Protein AF-A0A9P7AKF9-F1 (afdb_monomer)

Mean predicted aligned error: 14.2 Å

Foldseek 3Di:
DPPDPPDFAAAAFFQRARDPPWDKFKDFPDPPDPGQQFAQPLQAAPDPVCCVCCPVVVVDVQQDDLRPVSRRGRTGPSQWDCPDSGMIIGTHHPQQRVQRSDPNGRRPSGCSVVVVPDDDPPVCPPDDSVNVVVCVVVVPPPDPDDQDDDPDPPDPPNDPDDDDDDPPPVVVVVVPPDDPDPVPPDDD

Sequence (188 aa):
MAPSEFADPPVCAVCSQRQSGSMEVVISADPGAPCPRIILDALRITDAFIIRKCIVQRVSVSFTFKIKNLDGVMLDKAGIVEDSPDSTTMNVCADCLTALSKENSVPCFALANGLYRGEVPTYFEDLTWVEEKICAIYSTTAHVTRLFQSSDPLQLKVFHGNVCAHDMNVVSTASKYRRSMSSYYNYS

Radius of gyration: 22.16 Å; Cα contacts (8 Å, |Δi|>4): 218; chains: 1; bounding box: 53×51×67 Å

Secondary structure (DSSP, 8-state):
------PPPPBPTTT--B-TTPEEEEEES-TTS-------GGGB---HHHIIIIIIS-S--TT--SSTTTTTB---GGGEE--SSSEEEEEE-HHHHHHHTSTTPPPTT-IIIII---PPPGGGTT--HHHHHHHHHHHH------------TT-TT---S--------HHHHHTTS---S-TT----

Structure (mmCIF, N/CA/C/O backbone):
data_AF-A0A9P7AKF9-F1
#
_entry.id   AF-A0A9P7AKF9-F1
#
loop_
_atom_site.group_PDB
_atom_site.id
_atom_site.type_symbol
_atom_site.label_atom_id
_atom_site.label_alt_id
_atom_site.label_comp_id
_atom_site.label_asym_id
_atom_site.label_entity_id
_atom_site.label_seq_id
_atom_site.pdbx_PDB_ins_code
_atom_site.Cartn_x
_atom_site.Cartn_y
_atom_site.Cartn_z
_atom_site.occupancy
_atom_site.B_iso_or_equiv
_atom_site.auth_seq_id
_atom_site.auth_comp_id
_atom_site.auth_asym_id
_atom_site.auth_atom_id
_atom_site.pdbx_PDB_model_num
ATOM 1 N N . MET A 1 1 ? 3.742 32.369 -16.766 1.00 37.72 1 MET A N 1
ATOM 2 C CA . MET A 1 1 ? 4.061 31.292 -15.807 1.00 37.72 1 MET A CA 1
ATOM 3 C C . MET A 1 1 ? 2.775 30.536 -15.563 1.00 37.72 1 MET A C 1
ATOM 5 O O . MET A 1 1 ? 1.888 31.087 -14.928 1.00 37.72 1 MET A O 1
ATOM 9 N N . ALA A 1 2 ? 2.626 29.365 -16.182 1.00 35.84 2 ALA A N 1
ATOM 10 C CA . ALA A 1 2 ? 1.511 28.476 -15.877 1.00 35.84 2 ALA A CA 1
ATOM 11 C C . ALA A 1 2 ? 1.606 28.073 -14.394 1.00 35.84 2 ALA A C 1
ATOM 13 O O . ALA A 1 2 ? 2.731 27.909 -13.908 1.00 35.84 2 ALA A O 1
ATOM 14 N N . PRO A 1 3 ? 0.486 27.964 -13.660 1.00 41.88 3 PRO A N 1
ATOM 15 C CA . PRO A 1 3 ? 0.521 27.347 -12.345 1.00 41.88 3 PRO A CA 1
ATOM 16 C C . PRO A 1 3 ? 1.076 25.937 -12.539 1.00 41.88 3 PRO A C 1
ATOM 18 O O . PRO A 1 3 ? 0.571 25.188 -13.371 1.00 41.88 3 PRO A O 1
ATOM 21 N N . SER A 1 4 ? 2.162 25.613 -11.839 1.00 48.28 4 SER A N 1
ATOM 22 C CA . SER A 1 4 ? 2.627 24.235 -11.732 1.00 48.28 4 SER A CA 1
ATOM 23 C C . SER A 1 4 ? 1.431 23.401 -11.292 1.00 48.28 4 SER A C 1
ATOM 25 O O . SER A 1 4 ? 0.888 23.656 -10.214 1.00 48.28 4 SER A O 1
ATOM 27 N N . GLU A 1 5 ? 0.983 22.487 -12.151 1.00 51.50 5 GLU A N 1
ATOM 28 C CA . GLU A 1 5 ? -0.046 21.511 -11.819 1.00 51.50 5 GLU A CA 1
ATOM 29 C C . GLU A 1 5 ? 0.288 20.923 -10.449 1.00 51.50 5 GLU A C 1
ATOM 31 O O . GLU A 1 5 ? 1.426 20.515 -10.198 1.00 51.50 5 GLU A O 1
ATOM 36 N N . PHE A 1 6 ? -0.680 20.947 -9.535 1.00 58.59 6 PHE A N 1
ATOM 37 C CA . PHE A 1 6 ? -0.579 20.252 -8.260 1.00 58.59 6 PHE A CA 1
ATOM 38 C C . PHE A 1 6 ? -0.580 18.752 -8.563 1.00 58.59 6 PHE A C 1
ATOM 40 O O . PHE A 1 6 ? -1.620 18.105 -8.500 1.00 58.59 6 PHE A O 1
ATOM 47 N N . ALA A 1 7 ? 0.566 18.222 -8.987 1.00 70.06 7 ALA A N 1
ATOM 48 C CA . ALA A 1 7 ? 0.729 16.808 -9.250 1.00 70.06 7 ALA A CA 1
ATOM 49 C C . ALA A 1 7 ? 0.529 16.050 -7.937 1.00 70.06 7 ALA A C 1
ATOM 51 O O . ALA A 1 7 ? 1.137 16.389 -6.914 1.00 70.06 7 ALA A O 1
ATOM 52 N N . ASP A 1 8 ? -0.339 15.041 -7.968 1.00 76.19 8 ASP A N 1
ATOM 53 C CA . ASP A 1 8 ? -0.566 14.199 -6.805 1.00 76.19 8 ASP A CA 1
ATOM 54 C C . ASP A 1 8 ? 0.748 13.527 -6.385 1.00 76.19 8 ASP A C 1
ATOM 56 O O . ASP A 1 8 ? 1.500 13.040 -7.238 1.00 76.19 8 ASP A O 1
ATOM 60 N N . PRO A 1 9 ? 1.044 13.466 -5.076 1.00 84.19 9 PRO A N 1
ATOM 61 C CA . PRO A 1 9 ? 2.240 12.789 -4.619 1.00 84.19 9 PRO A CA 1
ATOM 62 C C . PRO A 1 9 ? 2.187 11.296 -4.979 1.00 84.19 9 PRO A C 1
ATOM 64 O O . PRO A 1 9 ? 1.102 10.693 -4.970 1.00 84.19 9 PRO A O 1
ATOM 67 N N . PRO A 1 10 ? 3.353 10.680 -5.253 1.00 88.12 10 PRO A N 1
ATOM 68 C CA . PRO A 1 10 ? 3.432 9.261 -5.560 1.00 88.12 10 PRO A CA 1
ATOM 69 C C . PRO A 1 10 ? 2.918 8.416 -4.390 1.00 88.12 10 PRO A C 1
ATOM 71 O O . PRO A 1 10 ? 3.047 8.781 -3.214 1.00 88.12 10 PRO A O 1
ATOM 74 N N . VAL A 1 11 ? 2.333 7.269 -4.730 1.00 91.00 11 VAL A N 1
ATOM 75 C CA . VAL A 1 11 ? 1.855 6.272 -3.769 1.00 91.00 11 VAL A CA 1
ATOM 76 C C . VAL A 1 11 ? 3.023 5.379 -3.365 1.00 91.00 11 VAL A C 1
ATOM 78 O O . VAL A 1 11 ? 3.753 4.882 -4.216 1.00 91.00 11 VAL A O 1
ATOM 81 N N . CYS A 1 12 ? 3.201 5.147 -2.068 1.00 92.44 12 CYS A N 1
ATOM 82 C CA . CYS A 1 12 ? 4.165 4.166 -1.584 1.00 92.44 12 CYS A CA 1
ATOM 83 C C . CYS A 1 12 ? 3.664 2.739 -1.855 1.00 92.44 12 CYS A C 1
ATOM 85 O O . CYS A 1 12 ? 2.614 2.351 -1.346 1.00 92.44 12 CYS A O 1
ATOM 87 N N . ALA A 1 13 ? 4.448 1.922 -2.556 1.00 92.44 13 ALA A N 1
ATOM 88 C CA . ALA A 1 13 ? 4.125 0.531 -2.876 1.00 92.44 13 ALA A CA 1
ATOM 89 C C . ALA A 1 13 ? 3.962 -0.363 -1.632 1.00 92.44 13 ALA A C 1
ATOM 91 O O . ALA A 1 13 ? 3.356 -1.423 -1.704 1.00 92.44 13 ALA A O 1
ATOM 92 N N . VAL A 1 14 ? 4.506 0.033 -0.479 1.00 92.38 14 VAL A N 1
ATOM 93 C CA . VAL A 1 14 ? 4.524 -0.808 0.730 1.00 92.38 14 VAL A CA 1
ATOM 94 C C . VAL A 1 14 ? 3.356 -0.498 1.666 1.00 92.38 14 VAL A C 1
ATOM 96 O O . VAL A 1 14 ? 2.754 -1.413 2.227 1.00 92.38 14 VAL A O 1
ATOM 99 N N . CYS A 1 15 ? 3.038 0.786 1.852 1.00 91.31 15 CYS A N 1
ATOM 100 C CA . CYS A 1 15 ? 1.999 1.242 2.781 1.00 91.31 15 CYS A CA 1
ATOM 101 C C . CYS A 1 15 ? 0.770 1.858 2.106 1.00 91.31 15 CYS A C 1
ATOM 103 O O . CYS A 1 15 ? -0.088 2.370 2.819 1.00 91.31 15 CYS A O 1
ATOM 105 N N . SER A 1 16 ? 0.727 1.874 0.768 1.00 89.44 16 SER A N 1
ATOM 106 C CA . SER A 1 16 ? -0.325 2.476 -0.069 1.00 89.44 16 SER A CA 1
ATOM 107 C C . SER A 1 16 ? -0.645 3.945 0.240 1.00 89.44 16 SER A C 1
ATOM 109 O O . SER A 1 16 ? -1.686 4.458 -0.155 1.00 89.44 16 SER A O 1
ATOM 111 N N . GLN A 1 17 ? 0.228 4.659 0.961 1.00 87.56 17 GLN A N 1
ATOM 112 C CA . GLN A 1 17 ? 0.007 6.068 1.282 1.00 87.56 17 GLN A CA 1
ATOM 113 C C . GLN A 1 17 ? 0.658 6.979 0.249 1.00 87.56 17 GLN A C 1
ATOM 115 O O . GLN A 1 17 ? 1.829 6.810 -0.093 1.00 87.56 17 GLN A O 1
ATOM 120 N N . ARG A 1 18 ? -0.074 8.020 -0.155 1.00 87.56 18 ARG A N 1
ATOM 121 C CA . ARG A 1 18 ? 0.476 9.162 -0.893 1.00 87.56 18 ARG A CA 1
ATOM 122 C C . ARG A 1 18 ? 1.285 10.052 0.046 1.00 87.56 18 ARG A C 1
ATOM 124 O O . ARG A 1 18 ? 0.747 10.545 1.045 1.00 87.56 18 ARG A O 1
ATOM 131 N N . GLN A 1 19 ? 2.570 10.234 -0.253 1.00 80.69 19 GLN A N 1
ATOM 132 C CA . GLN A 1 19 ? 3.484 11.055 0.547 1.00 80.69 19 GLN A CA 1
ATOM 133 C C . GLN A 1 19 ? 4.494 11.798 -0.339 1.00 80.69 19 GLN A C 1
ATOM 135 O O . GLN A 1 19 ? 5.042 11.243 -1.294 1.00 80.69 19 GLN A O 1
ATOM 140 N N . SER A 1 20 ? 4.773 13.058 0.005 1.00 77.75 20 SER A N 1
ATOM 141 C CA . SER A 1 20 ? 5.867 13.831 -0.591 1.00 77.75 20 SER A CA 1
ATOM 142 C C . SER A 1 20 ? 7.221 13.293 -0.118 1.00 77.75 20 SER A C 1
ATOM 144 O O . SER A 1 20 ? 7.388 13.047 1.075 1.00 77.75 20 SER A O 1
ATOM 146 N N . GLY A 1 21 ? 8.195 13.162 -1.022 1.00 77.75 21 GLY A N 1
ATOM 147 C CA . GLY A 1 21 ? 9.534 12.655 -0.683 1.00 77.75 21 GLY A CA 1
ATOM 148 C C . GLY A 1 21 ? 9.660 11.128 -0.695 1.00 77.75 21 GLY A C 1
ATOM 149 O O . GLY A 1 21 ? 10.523 10.579 -0.013 1.00 77.75 21 GLY A O 1
ATOM 150 N N . SER A 1 22 ? 8.800 10.438 -1.449 1.00 83.56 22 SER A N 1
ATOM 151 C CA . SER A 1 22 ? 8.999 9.017 -1.753 1.00 83.56 22 SER A CA 1
ATOM 152 C C . SER A 1 22 ? 10.282 8.822 -2.569 1.00 83.56 22 SER A C 1
ATOM 154 O O . SER A 1 22 ? 10.629 9.663 -3.396 1.00 83.56 22 SER A O 1
ATOM 156 N N . MET A 1 23 ? 10.989 7.725 -2.311 1.00 87.50 23 MET A N 1
ATOM 157 C CA . MET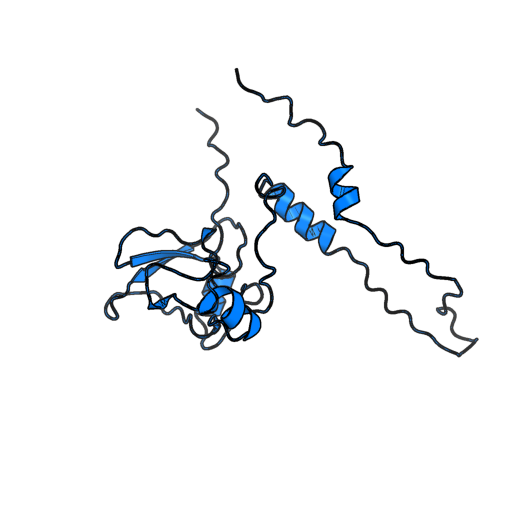 A 1 23 ? 12.200 7.336 -3.028 1.00 87.50 23 MET A CA 1
ATOM 158 C C . MET A 1 23 ? 11.872 6.251 -4.048 1.00 87.50 23 MET A C 1
ATOM 160 O O . MET A 1 23 ? 11.135 5.313 -3.743 1.00 87.50 23 MET A O 1
ATOM 164 N N . GLU A 1 24 ? 12.454 6.364 -5.235 1.00 87.75 24 GLU A N 1
ATOM 165 C CA . GLU A 1 24 ? 12.364 5.340 -6.270 1.00 87.75 24 GLU A CA 1
ATOM 166 C C . GLU A 1 24 ? 13.391 4.237 -6.007 1.00 87.75 24 GLU A C 1
ATOM 168 O O . GLU A 1 24 ? 14.586 4.480 -5.824 1.00 87.75 24 GLU A O 1
ATOM 173 N N . VAL A 1 25 ? 12.910 3.002 -5.973 1.00 87.50 25 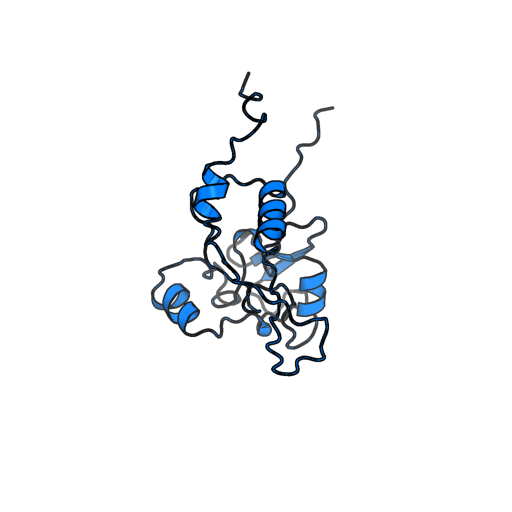VAL A N 1
ATOM 174 C CA . VAL A 1 25 ? 13.697 1.795 -5.760 1.00 87.50 25 VAL A CA 1
ATOM 175 C C . VAL A 1 25 ? 13.566 0.932 -7.001 1.00 87.50 25 VAL A C 1
ATOM 177 O O . VAL A 1 25 ? 12.482 0.442 -7.308 1.00 87.50 25 VAL A O 1
ATOM 180 N N . VAL A 1 26 ? 14.681 0.700 -7.687 1.00 86.38 26 VAL A N 1
ATOM 181 C CA . VAL A 1 26 ? 14.722 -0.199 -8.842 1.00 86.38 26 VAL A CA 1
ATOM 182 C C . VAL A 1 26 ? 14.987 -1.625 -8.371 1.00 86.38 26 VAL A C 1
ATOM 184 O O . VAL A 1 26 ? 15.999 -1.905 -7.722 1.00 86.38 26 VAL A O 1
ATOM 187 N N . ILE A 1 27 ? 14.080 -2.531 -8.724 1.00 82.75 27 ILE A N 1
ATOM 188 C CA . ILE A 1 27 ? 14.210 -3.968 -8.499 1.00 82.75 27 ILE A CA 1
ATOM 189 C C . ILE A 1 27 ? 14.431 -4.637 -9.847 1.00 82.75 27 ILE A C 1
ATOM 191 O O . ILE A 1 27 ? 13.551 -4.636 -10.706 1.00 82.75 27 ILE A O 1
ATOM 195 N N . SER A 1 28 ? 15.614 -5.212 -10.027 1.00 77.44 28 SER A N 1
ATOM 196 C CA . SER A 1 28 ? 15.952 -6.027 -11.191 1.00 77.44 28 SER A CA 1
ATOM 197 C C . SER A 1 28 ? 15.814 -7.514 -10.881 1.00 77.44 28 SER A C 1
ATOM 199 O O . SER A 1 28 ? 16.031 -7.956 -9.750 1.00 77.44 28 SER A O 1
ATOM 201 N N . ALA A 1 29 ? 15.501 -8.306 -11.904 1.00 68.31 29 ALA A N 1
ATOM 202 C CA . ALA A 1 29 ? 15.563 -9.763 -11.817 1.00 68.31 29 ALA A CA 1
ATOM 203 C C . ALA A 1 29 ? 17.010 -10.284 -11.671 1.00 68.31 29 ALA A C 1
ATOM 205 O O . ALA A 1 29 ? 17.214 -11.370 -11.125 1.00 68.31 29 ALA A O 1
ATOM 206 N N . ASP A 1 30 ? 18.000 -9.501 -12.114 1.00 68.44 30 ASP A N 1
ATOM 207 C CA . ASP A 1 30 ? 19.412 -9.877 -12.074 1.00 68.44 30 ASP A CA 1
ATOM 208 C C . ASP A 1 30 ? 20.020 -9.747 -10.663 1.00 68.44 30 ASP A C 1
ATOM 210 O O . ASP A 1 30 ? 20.051 -8.647 -10.103 1.00 68.44 30 ASP A O 1
ATOM 214 N N . PRO A 1 31 ? 20.601 -10.828 -10.102 1.00 60.88 31 PRO A N 1
ATOM 215 C CA . PRO A 1 31 ? 21.204 -10.828 -8.766 1.00 60.88 31 PRO A CA 1
ATOM 216 C C . PRO A 1 31 ? 22.531 -10.050 -8.676 1.00 60.88 31 PRO A C 1
ATOM 218 O O . PRO A 1 31 ? 23.085 -9.912 -7.588 1.00 60.88 31 PRO A O 1
ATOM 221 N N . GLY A 1 32 ? 23.070 -9.580 -9.808 1.00 56.97 32 GLY A N 1
ATOM 222 C CA . GLY A 1 32 ? 24.336 -8.841 -9.891 1.00 56.97 32 GLY A CA 1
ATOM 223 C C . GLY A 1 32 ? 24.191 -7.318 -9.947 1.00 56.97 32 GLY A C 1
ATOM 224 O O . GLY A 1 32 ? 25.205 -6.619 -9.935 1.00 56.97 32 GLY A O 1
ATOM 225 N N . ALA A 1 33 ? 22.967 -6.791 -10.025 1.00 60.91 33 ALA A N 1
ATOM 226 C CA . ALA A 1 33 ? 22.747 -5.351 -10.039 1.00 60.91 33 ALA A CA 1
ATOM 227 C C . ALA A 1 33 ? 22.942 -4.752 -8.633 1.00 60.91 33 ALA A C 1
ATOM 229 O O . ALA A 1 33 ? 22.620 -5.402 -7.633 1.00 60.91 33 ALA A O 1
ATOM 230 N N . PRO A 1 34 ? 23.433 -3.505 -8.520 1.00 54.56 34 PRO A N 1
ATOM 231 C CA . PRO A 1 34 ? 23.494 -2.777 -7.258 1.00 54.56 34 PRO A CA 1
ATOM 232 C C . PRO A 1 34 ? 22.080 -2.349 -6.833 1.00 54.56 34 PRO A C 1
ATOM 234 O O . PRO A 1 34 ? 21.728 -1.174 -6.873 1.00 54.56 34 PRO A O 1
ATOM 237 N N . CYS A 1 35 ? 21.242 -3.308 -6.444 1.00 55.03 35 CYS A N 1
ATOM 238 C CA . CYS A 1 35 ? 19.966 -3.013 -5.812 1.00 55.03 35 CYS A CA 1
ATOM 239 C C . CYS A 1 35 ? 20.211 -2.556 -4.366 1.00 55.03 35 CYS A C 1
ATOM 241 O O . CYS A 1 35 ? 21.099 -3.087 -3.684 1.00 55.03 35 CYS A O 1
ATOM 243 N N . PRO A 1 36 ? 19.417 -1.605 -3.848 1.00 62.41 36 PRO A N 1
ATOM 244 C CA . PRO A 1 36 ? 19.378 -1.350 -2.416 1.00 62.41 36 PRO A CA 1
ATOM 245 C C . PRO A 1 36 ? 19.081 -2.671 -1.691 1.00 62.41 36 PRO A C 1
ATOM 247 O O . PRO A 1 36 ? 18.253 -3.454 -2.158 1.00 62.41 36 PRO A O 1
ATOM 250 N N . ARG A 1 37 ? 19.757 -2.943 -0.564 1.00 65.62 37 ARG A N 1
ATOM 251 C CA . ARG A 1 37 ? 19.506 -4.130 0.279 1.00 65.62 37 ARG A CA 1
ATOM 252 C C . ARG A 1 37 ? 18.132 -4.026 0.953 1.00 65.62 37 ARG A C 1
ATOM 254 O O . ARG A 1 37 ? 18.041 -3.764 2.146 1.00 65.62 37 ARG A O 1
ATOM 261 N N . ILE A 1 38 ? 17.069 -4.181 0.178 1.00 77.19 38 ILE A N 1
ATOM 262 C CA . ILE A 1 38 ? 15.687 -4.178 0.647 1.00 77.19 38 ILE A CA 1
ATOM 263 C C . ILE A 1 38 ? 15.257 -5.629 0.766 1.00 77.19 38 ILE A C 1
ATOM 265 O O . ILE A 1 38 ? 15.305 -6.389 -0.201 1.00 77.19 38 ILE A O 1
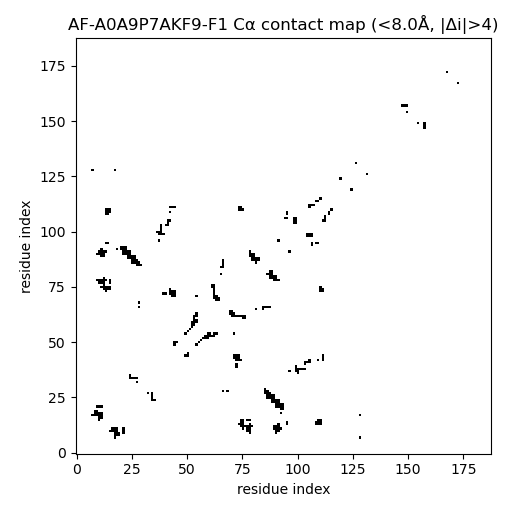ATOM 269 N N . ILE A 1 39 ? 14.847 -6.014 1.968 1.00 80.25 39 ILE A N 1
ATOM 270 C CA . ILE A 1 39 ? 14.421 -7.378 2.261 1.00 80.25 39 ILE A CA 1
ATOM 271 C C . ILE A 1 39 ? 12.898 -7.422 2.151 1.00 80.25 39 ILE A C 1
ATOM 273 O O . ILE A 1 39 ? 12.183 -6.965 3.040 1.00 80.25 39 ILE A O 1
ATOM 277 N N . LEU A 1 40 ? 12.395 -7.973 1.046 1.00 84.19 40 LEU A N 1
ATOM 278 C CA . LEU A 1 40 ? 10.954 -8.102 0.798 1.00 84.19 40 LEU A CA 1
ATOM 279 C C . LEU A 1 40 ? 10.336 -9.359 1.421 1.00 84.19 40 LEU A C 1
ATOM 281 O O . LEU A 1 40 ? 9.115 -9.489 1.436 1.00 84.19 40 LEU A O 1
ATOM 285 N N . ASP A 1 41 ? 11.142 -10.275 1.966 1.00 83.06 41 ASP A N 1
ATOM 286 C CA . ASP A 1 41 ? 10.634 -11.531 2.532 1.00 83.06 41 ASP A CA 1
ATOM 287 C C . ASP A 1 41 ? 9.651 -11.306 3.686 1.00 83.06 41 ASP A C 1
ATOM 289 O O . ASP A 1 41 ? 8.677 -12.046 3.819 1.00 83.06 41 ASP A O 1
ATOM 293 N N . ALA A 1 42 ? 9.844 -10.234 4.459 1.00 84.50 42 ALA A N 1
ATOM 294 C CA . ALA A 1 42 ? 8.932 -9.833 5.528 1.00 84.50 42 ALA A CA 1
ATOM 295 C C . ALA A 1 42 ? 7.542 -9.406 5.007 1.00 84.50 42 ALA A C 1
ATOM 297 O O . ALA A 1 42 ? 6.567 -9.433 5.753 1.00 84.50 42 ALA A O 1
ATOM 298 N N . LEU A 1 43 ? 7.431 -9.029 3.729 1.00 87.19 43 LEU A N 1
ATOM 299 C CA . LEU A 1 43 ? 6.184 -8.608 3.085 1.00 87.19 43 LEU A CA 1
ATOM 300 C C . LEU A 1 43 ? 5.466 -9.752 2.347 1.00 87.19 43 LEU A C 1
ATOM 302 O O . LEU A 1 43 ? 4.440 -9.513 1.701 1.00 87.19 43 LEU A O 1
ATOM 306 N N . ARG A 1 44 ? 5.984 -10.986 2.402 1.00 87.56 44 ARG A N 1
ATOM 307 C CA . ARG A 1 44 ? 5.331 -12.147 1.782 1.00 87.56 44 ARG A CA 1
ATOM 308 C C . ARG A 1 44 ? 3.950 -12.375 2.388 1.00 87.56 44 ARG A C 1
ATOM 310 O O . ARG A 1 44 ? 3.763 -12.326 3.603 1.00 87.56 44 ARG A O 1
ATOM 317 N N . ILE A 1 45 ? 2.981 -12.670 1.529 1.00 84.75 45 ILE A N 1
ATOM 318 C CA . ILE A 1 45 ? 1.611 -12.951 1.952 1.00 84.75 45 ILE A CA 1
ATOM 319 C C . ILE A 1 45 ? 1.604 -14.283 2.712 1.00 84.75 45 ILE A C 1
ATOM 321 O O . ILE A 1 45 ? 1.887 -15.335 2.142 1.00 84.75 45 ILE A O 1
ATOM 325 N N . THR A 1 46 ? 1.261 -14.239 3.997 1.00 82.12 46 THR A N 1
ATOM 326 C CA . THR A 1 46 ? 1.132 -15.424 4.865 1.00 82.12 46 THR A CA 1
ATOM 327 C C . THR A 1 46 ? -0.322 -15.840 5.091 1.00 82.12 46 THR A C 1
ATOM 329 O O . THR A 1 46 ? -0.594 -16.988 5.438 1.00 82.12 46 THR A O 1
ATOM 332 N N . ASP A 1 47 ? -1.270 -14.928 4.874 1.00 80.00 47 ASP A N 1
ATOM 333 C CA . ASP A 1 47 ? -2.689 -15.159 5.126 1.00 80.00 47 ASP A CA 1
ATOM 334 C C . ASP A 1 47 ? -3.299 -16.136 4.103 1.00 80.00 47 ASP A C 1
ATOM 336 O O . ASP A 1 47 ? -3.364 -15.864 2.901 1.00 80.00 47 ASP A O 1
ATOM 340 N N . ALA A 1 48 ? -3.793 -17.278 4.590 1.00 80.62 48 ALA A N 1
ATOM 341 C CA . ALA A 1 48 ? -4.360 -18.336 3.757 1.00 80.62 48 ALA A CA 1
ATOM 342 C C . ALA A 1 48 ? -5.630 -17.912 2.997 1.00 80.62 48 ALA A C 1
ATOM 344 O O . ALA A 1 48 ? -5.889 -18.428 1.906 1.00 80.62 48 ALA A O 1
ATOM 345 N N . PHE A 1 49 ? -6.430 -16.989 3.538 1.00 78.12 49 PHE A N 1
ATOM 346 C CA . PHE A 1 49 ? -7.609 -16.460 2.858 1.00 78.12 49 PHE A CA 1
ATOM 347 C C . PHE A 1 49 ? -7.195 -15.575 1.683 1.00 78.12 49 PHE A C 1
ATOM 349 O O . PHE A 1 49 ? -7.704 -15.771 0.577 1.00 78.12 49 PHE A O 1
ATOM 356 N N . ILE A 1 50 ? -6.229 -14.676 1.889 1.00 77.31 50 ILE A N 1
ATOM 357 C CA . ILE A 1 50 ? -5.685 -13.815 0.828 1.00 77.31 50 ILE A CA 1
ATOM 358 C C . ILE A 1 50 ? -4.998 -14.665 -0.241 1.00 77.31 50 ILE A C 1
ATOM 360 O O . ILE A 1 50 ? -5.282 -14.502 -1.427 1.00 77.31 50 ILE A O 1
ATOM 364 N N . ILE A 1 51 ? -4.174 -15.640 0.153 1.00 77.81 51 ILE A N 1
ATOM 365 C CA . ILE A 1 51 ? -3.553 -16.584 -0.785 1.00 77.81 51 ILE A CA 1
ATOM 366 C C . ILE A 1 51 ? -4.634 -17.295 -1.595 1.00 77.81 51 ILE A C 1
ATOM 368 O O . ILE A 1 51 ? -4.579 -17.324 -2.822 1.00 77.81 51 ILE A O 1
ATOM 372 N N . ARG A 1 52 ? -5.664 -17.838 -0.942 1.00 74.19 52 ARG A N 1
ATOM 373 C CA . ARG A 1 52 ? -6.712 -18.578 -1.645 1.00 74.19 52 ARG A CA 1
ATOM 374 C C . ARG A 1 52 ? -7.503 -17.687 -2.599 1.00 74.19 52 ARG A C 1
ATOM 376 O O . ARG A 1 52 ? -7.777 -18.118 -3.712 1.00 74.19 52 ARG A O 1
ATOM 383 N N . LYS A 1 53 ? -7.889 -16.482 -2.184 1.00 70.12 53 LYS A N 1
ATOM 384 C CA . LYS A 1 53 ? -8.770 -15.591 -2.956 1.00 70.12 53 LYS A CA 1
ATOM 385 C C . LYS A 1 53 ? -8.027 -14.801 -4.028 1.00 70.12 53 LYS A C 1
ATOM 387 O O . LYS A 1 53 ? -8.437 -14.825 -5.187 1.00 70.12 53 LYS A O 1
ATOM 392 N N . CYS A 1 54 ? -6.941 -14.137 -3.656 1.00 66.88 54 CYS A N 1
ATOM 393 C CA . CYS A 1 54 ? -6.189 -13.262 -4.547 1.00 66.88 54 CYS A CA 1
ATOM 394 C C . CYS A 1 54 ? -5.211 -14.060 -5.418 1.00 66.88 54 CYS A C 1
ATOM 396 O O . CYS A 1 54 ? -5.146 -13.830 -6.618 1.00 66.88 54 CYS A O 1
ATOM 398 N N . ILE A 1 55 ? -4.505 -15.049 -4.859 1.00 66.69 55 ILE A N 1
ATOM 399 C CA . ILE A 1 55 ? -3.430 -15.748 -5.586 1.00 66.69 55 ILE A CA 1
ATOM 400 C C . ILE A 1 55 ? -3.945 -17.010 -6.300 1.00 66.69 55 ILE A C 1
ATOM 402 O O . ILE A 1 55 ? -3.788 -17.150 -7.510 1.00 66.69 55 ILE A O 1
ATOM 406 N N . VAL A 1 56 ? -4.584 -17.934 -5.574 1.00 62.94 56 VAL A N 1
ATOM 407 C CA . VAL A 1 56 ? -4.976 -19.261 -6.096 1.00 62.94 56 VAL A CA 1
ATOM 408 C C . VAL A 1 56 ? -6.231 -19.184 -6.959 1.00 62.94 56 VAL A C 1
ATOM 410 O O . VAL A 1 56 ? -6.261 -19.727 -8.059 1.00 62.94 56 VAL A O 1
ATOM 413 N N . GLN A 1 57 ? -7.278 -18.515 -6.476 1.00 61.81 57 GLN A N 1
ATOM 414 C CA . GLN A 1 57 ? -8.529 -18.359 -7.221 1.00 61.81 57 GLN A CA 1
ATOM 415 C C . GLN A 1 57 ? -8.456 -17.235 -8.267 1.00 61.81 57 GLN A C 1
ATOM 417 O O . GLN A 1 57 ? -9.395 -17.106 -9.047 1.00 61.81 57 GLN A O 1
ATOM 422 N N . ARG A 1 58 ? -7.369 -16.440 -8.291 1.00 61.84 58 ARG A N 1
ATOM 423 C CA . ARG A 1 58 ? -7.170 -15.275 -9.178 1.00 61.84 58 ARG A CA 1
ATOM 424 C C . ARG A 1 58 ? -8.377 -14.333 -9.228 1.00 61.84 58 ARG A C 1
ATOM 426 O O . ARG A 1 58 ? -8.667 -13.738 -10.261 1.00 61.84 58 ARG A O 1
ATOM 433 N N . VAL A 1 59 ? -9.101 -14.209 -8.115 1.00 58.22 59 VAL A N 1
ATOM 434 C CA . VAL A 1 59 ? -10.293 -13.350 -8.045 1.00 58.22 59 VAL A CA 1
ATOM 435 C C . VAL A 1 59 ? -9.889 -11.877 -8.037 1.00 58.22 59 VAL A C 1
ATOM 437 O O . VAL A 1 59 ? -10.657 -11.036 -8.482 1.00 58.22 59 VAL A O 1
ATOM 440 N N . SER A 1 60 ? -8.672 -11.573 -7.581 1.00 63.59 60 SER A N 1
ATOM 441 C CA . SER A 1 60 ? -8.079 -10.243 -7.671 1.00 63.59 60 SER A CA 1
ATOM 442 C C . SER A 1 60 ? -6.669 -10.353 -8.231 1.00 63.59 60 SER A C 1
ATOM 444 O O . SER A 1 60 ? -5.887 -11.206 -7.816 1.00 63.59 60 SER A O 1
ATOM 446 N N . VAL A 1 61 ? -6.336 -9.468 -9.166 1.00 70.06 61 VAL A N 1
ATOM 447 C CA . VAL A 1 61 ? -4.989 -9.353 -9.739 1.00 70.06 61 VAL A CA 1
ATOM 448 C C . VAL A 1 61 ? -4.046 -8.543 -8.847 1.00 70.06 61 VAL A C 1
ATOM 450 O O . VAL A 1 61 ? -2.907 -8.326 -9.246 1.00 70.06 61 VAL A O 1
ATOM 453 N N . SER A 1 62 ? -4.489 -8.089 -7.667 1.00 73.31 62 SER A N 1
ATOM 454 C CA . SER A 1 62 ? -3.795 -7.106 -6.817 1.00 73.31 62 SER A CA 1
ATOM 455 C C . SER A 1 62 ? -2.327 -7.425 -6.497 1.00 73.31 62 SER A C 1
ATOM 457 O O . SER A 1 62 ? -1.545 -6.493 -6.375 1.00 73.31 62 SER A O 1
ATOM 459 N N . PHE A 1 63 ? -1.921 -8.701 -6.445 1.00 79.25 63 PHE A N 1
ATOM 460 C CA . PHE A 1 63 ? -0.561 -9.121 -6.043 1.00 79.25 63 PHE A CA 1
ATOM 461 C C . PHE A 1 63 ? 0.180 -9.957 -7.096 1.00 79.25 63 PHE A C 1
ATOM 463 O O . PHE A 1 63 ? 0.994 -10.820 -6.763 1.00 79.25 63 PHE A O 1
ATOM 470 N N . THR A 1 64 ? -0.160 -9.760 -8.368 1.00 78.44 64 THR A N 1
ATOM 471 C CA . THR A 1 64 ? 0.559 -10.353 -9.502 1.00 78.44 64 THR A CA 1
ATOM 472 C C . THR A 1 64 ? 1.324 -9.256 -10.224 1.00 78.44 64 THR A C 1
ATOM 474 O O . THR A 1 64 ? 0.714 -8.257 -10.626 1.00 78.44 64 THR A O 1
ATOM 477 N N . PHE A 1 65 ? 2.628 -9.456 -10.395 1.00 82.56 65 PHE A N 1
ATOM 478 C CA . PHE A 1 65 ? 3.554 -8.491 -10.986 1.00 82.56 65 PHE A CA 1
ATOM 479 C C . PHE A 1 65 ? 4.290 -9.122 -12.173 1.00 82.56 65 PHE A C 1
ATOM 481 O O . PHE A 1 65 ? 4.350 -10.343 -12.305 1.00 82.56 65 PHE A O 1
ATOM 488 N N . LYS A 1 66 ? 4.861 -8.308 -13.069 1.00 80.31 66 LYS A N 1
ATOM 489 C CA . LYS A 1 66 ? 5.652 -8.839 -14.198 1.00 80.31 66 LYS A CA 1
ATOM 490 C C . LYS A 1 66 ? 6.886 -9.622 -13.737 1.00 80.31 66 LYS A C 1
ATOM 492 O O . LYS A 1 66 ? 7.238 -10.633 -14.345 1.00 80.31 66 LYS A O 1
ATOM 497 N N . ILE A 1 67 ? 7.527 -9.171 -12.659 1.00 79.69 67 ILE A N 1
ATOM 498 C CA . ILE A 1 67 ? 8.710 -9.822 -12.094 1.00 79.69 67 ILE A CA 1
ATOM 499 C C . ILE A 1 67 ? 8.285 -10.892 -11.088 1.00 79.69 67 ILE A C 1
ATOM 501 O O . ILE A 1 67 ? 7.728 -10.587 -10.035 1.00 79.69 67 ILE A O 1
ATOM 505 N N . LYS A 1 68 ? 8.673 -12.144 -11.357 1.00 77.44 68 LYS A N 1
ATOM 506 C CA . LYS A 1 68 ? 8.379 -13.306 -10.496 1.00 77.44 68 LYS A CA 1
ATOM 507 C C . LYS A 1 68 ? 8.883 -13.168 -9.056 1.00 77.44 68 LYS A C 1
ATOM 509 O O . LYS A 1 68 ? 8.321 -13.777 -8.156 1.00 77.44 68 LYS A O 1
ATOM 514 N N . ASN A 1 69 ? 9.933 -12.378 -8.825 1.00 77.75 69 ASN A N 1
ATOM 515 C CA . ASN A 1 69 ? 10.475 -12.125 -7.484 1.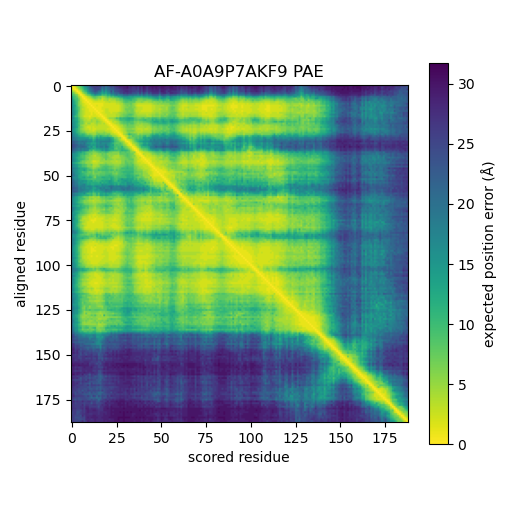00 77.75 69 ASN A CA 1
ATOM 516 C C . ASN A 1 69 ? 9.537 -11.279 -6.605 1.00 77.75 69 ASN A C 1
ATOM 518 O O . ASN A 1 69 ? 9.689 -11.282 -5.387 1.00 77.75 69 ASN A O 1
ATOM 522 N N . LEU A 1 70 ? 8.586 -10.561 -7.210 1.00 80.50 70 LEU A N 1
ATOM 523 C CA . LEU A 1 70 ? 7.580 -9.764 -6.506 1.00 80.50 70 LEU A CA 1
ATOM 524 C C . LEU A 1 70 ? 6.248 -10.508 -6.355 1.00 80.50 70 LEU A C 1
ATOM 526 O O . LEU A 1 70 ? 5.402 -10.092 -5.563 1.00 80.50 70 LEU A O 1
ATOM 530 N N . ASP A 1 71 ? 6.058 -11.618 -7.073 1.00 79.81 71 ASP A N 1
ATOM 531 C CA . ASP A 1 71 ? 4.833 -12.406 -6.982 1.00 79.81 71 ASP A CA 1
ATOM 532 C C . ASP A 1 71 ? 4.649 -12.974 -5.569 1.00 79.81 71 ASP A C 1
ATOM 534 O O . ASP A 1 71 ? 5.528 -13.625 -5.000 1.00 79.81 71 ASP A O 1
ATOM 538 N N . GLY A 1 72 ? 3.468 -12.736 -4.994 1.00 78.19 72 GLY A N 1
ATOM 539 C CA . GLY A 1 72 ? 3.147 -13.164 -3.629 1.00 78.19 72 GLY A CA 1
ATOM 540 C C . GLY A 1 72 ? 3.692 -12.248 -2.527 1.00 78.19 72 GLY A C 1
ATOM 541 O O . GLY A 1 72 ? 3.578 -12.592 -1.348 1.00 78.19 72 GLY A O 1
ATOM 542 N N . VAL A 1 73 ? 4.244 -11.085 -2.883 1.00 87.69 73 VAL A N 1
ATOM 543 C CA . VAL A 1 73 ? 4.568 -10.002 -1.948 1.00 87.69 73 VAL A CA 1
ATOM 544 C C . VAL A 1 73 ? 3.387 -9.031 -1.875 1.00 87.69 73 VAL A C 1
ATOM 546 O O . VAL A 1 73 ? 2.784 -8.688 -2.892 1.00 87.69 73 VAL A O 1
ATOM 549 N N . MET A 1 74 ? 3.027 -8.592 -0.668 1.00 89.06 74 MET A N 1
ATOM 550 C CA . MET A 1 74 ? 1.899 -7.685 -0.459 1.00 89.06 74 MET A CA 1
ATOM 551 C C . MET A 1 74 ? 2.302 -6.229 -0.741 1.00 89.06 74 MET A C 1
ATOM 553 O O . MET A 1 74 ? 2.591 -5.467 0.182 1.00 89.06 74 MET A O 1
ATOM 557 N N . LEU A 1 75 ? 2.339 -5.871 -2.026 1.00 90.56 75 LEU A N 1
ATOM 558 C CA . LEU A 1 75 ? 2.634 -4.524 -2.521 1.00 90.56 75 LEU A CA 1
ATOM 559 C C . LEU A 1 75 ? 1.422 -3.912 -3.235 1.00 90.56 75 LEU A C 1
ATOM 561 O O . LEU A 1 75 ? 0.604 -4.625 -3.814 1.00 90.56 75 LEU A O 1
ATOM 565 N N . ASP A 1 76 ? 1.338 -2.587 -3.210 1.00 89.62 76 ASP A N 1
ATOM 566 C CA . ASP A 1 76 ? 0.367 -1.796 -3.957 1.00 89.62 76 ASP A CA 1
ATOM 567 C C . ASP A 1 76 ? 0.872 -1.510 -5.376 1.00 89.62 76 ASP A C 1
ATOM 569 O O . ASP A 1 76 ? 1.969 -0.978 -5.575 1.00 89.62 76 ASP A O 1
ATOM 573 N N . LYS A 1 77 ? 0.034 -1.816 -6.369 1.00 88.31 77 LYS A N 1
ATOM 574 C CA . LYS A 1 77 ? 0.302 -1.561 -7.786 1.00 88.31 77 LYS A CA 1
ATOM 575 C C . LYS A 1 77 ? 0.405 -0.082 -8.117 1.00 88.31 77 LYS A C 1
ATOM 577 O O . LYS A 1 77 ? 1.164 0.268 -9.012 1.00 88.31 77 LYS A O 1
ATOM 582 N N . ALA A 1 78 ? -0.321 0.783 -7.410 1.00 87.12 78 ALA A N 1
ATOM 583 C CA . ALA A 1 78 ? -0.282 2.221 -7.672 1.00 87.12 78 ALA A CA 1
ATOM 584 C C . ALA A 1 78 ? 1.100 2.835 -7.381 1.00 87.12 78 ALA A C 1
ATOM 586 O O . ALA A 1 78 ? 1.443 3.879 -7.932 1.00 87.12 78 ALA A O 1
ATOM 587 N N . GLY A 1 79 ? 1.902 2.184 -6.531 1.00 88.44 79 GLY A N 1
ATOM 588 C CA . GLY A 1 79 ? 3.275 2.585 -6.235 1.00 88.44 79 GLY A CA 1
ATOM 589 C C . GLY A 1 79 ? 4.332 1.927 -7.118 1.00 88.44 79 GLY A C 1
ATOM 590 O O . GLY A 1 79 ? 5.518 2.131 -6.866 1.00 88.44 79 GLY A O 1
ATOM 591 N N . ILE A 1 80 ? 3.940 1.128 -8.111 1.00 89.75 80 ILE A N 1
ATOM 592 C CA . ILE A 1 80 ? 4.852 0.361 -8.960 1.00 89.75 80 ILE A CA 1
ATOM 593 C C . ILE A 1 80 ? 4.808 0.905 -10.388 1.00 89.75 80 ILE A C 1
ATOM 595 O O . ILE A 1 80 ? 3.754 0.986 -11.013 1.00 89.75 80 ILE A O 1
ATOM 599 N N . VAL A 1 81 ? 5.982 1.246 -10.906 1.00 87.75 81 VAL A N 1
ATOM 600 C CA . VAL A 1 81 ? 6.208 1.702 -12.273 1.00 87.75 81 VAL A CA 1
ATOM 601 C C . VAL A 1 81 ? 6.960 0.602 -13.018 1.00 87.75 81 VAL A C 1
ATOM 603 O O . VAL A 1 81 ? 8.124 0.293 -12.753 1.00 87.75 81 VAL A O 1
ATOM 606 N N . GLU A 1 82 ? 6.257 -0.059 -13.930 1.00 83.12 82 GLU A N 1
ATOM 607 C CA . GLU A 1 82 ? 6.814 -1.142 -14.737 1.00 83.12 82 GLU A CA 1
ATOM 608 C C . GLU A 1 82 ? 7.524 -0.571 -15.976 1.00 83.12 82 GLU A C 1
ATOM 610 O O . GLU A 1 82 ? 6.932 -0.496 -17.053 1.00 83.12 82 GLU A O 1
ATOM 615 N N . ASP A 1 83 ? 8.789 -0.171 -15.819 1.00 78.50 83 ASP A N 1
ATOM 616 C CA . ASP A 1 83 ? 9.582 0.456 -16.889 1.00 78.50 83 ASP A CA 1
ATOM 617 C C . ASP A 1 83 ? 10.055 -0.533 -17.968 1.00 78.50 83 ASP A C 1
ATOM 619 O O . ASP A 1 83 ? 10.131 -0.189 -19.149 1.00 78.50 83 ASP A O 1
ATOM 623 N N . SER A 1 84 ? 10.399 -1.768 -17.585 1.00 78.12 84 SER A N 1
ATOM 624 C CA . SER A 1 84 ? 10.988 -2.763 -18.490 1.00 78.12 84 SER A CA 1
ATOM 625 C C . SER A 1 84 ? 10.545 -4.197 -18.132 1.00 78.12 84 SER A C 1
ATOM 627 O O . SER A 1 84 ? 9.946 -4.410 -17.076 1.00 78.12 84 SER A O 1
ATOM 629 N N . PRO A 1 85 ? 10.767 -5.206 -19.001 1.00 74.00 85 PRO A N 1
ATOM 630 C CA . PRO A 1 85 ? 10.428 -6.594 -18.671 1.00 74.00 85 PRO A CA 1
ATOM 631 C C . PRO A 1 85 ? 11.300 -7.177 -17.545 1.00 74.00 85 PRO A C 1
ATOM 633 O O . PRO A 1 85 ? 10.838 -8.064 -16.830 1.00 74.00 85 PRO A O 1
ATOM 636 N N . ASP A 1 86 ? 12.521 -6.662 -17.369 1.00 78.00 86 ASP A N 1
ATOM 637 C CA . ASP A 1 86 ? 13.533 -7.229 -16.466 1.00 78.00 86 ASP A CA 1
ATOM 638 C C . ASP A 1 86 ? 13.772 -6.373 -15.208 1.00 78.00 86 ASP A C 1
ATOM 640 O O . ASP A 1 86 ? 14.405 -6.823 -14.246 1.00 78.00 86 ASP A O 1
ATOM 644 N N . SER A 1 87 ? 13.248 -5.144 -15.191 1.00 82.19 87 SER A N 1
ATOM 645 C CA . SER A 1 87 ? 13.325 -4.217 -14.064 1.00 82.19 87 SER A CA 1
ATOM 646 C C . SER A 1 87 ? 11.987 -3.540 -13.789 1.00 82.19 87 SER A C 1
ATOM 648 O O . SER A 1 87 ? 11.232 -3.178 -14.689 1.00 82.19 87 SER A O 1
ATOM 650 N N . THR A 1 88 ? 11.688 -3.357 -12.511 1.00 87.19 88 T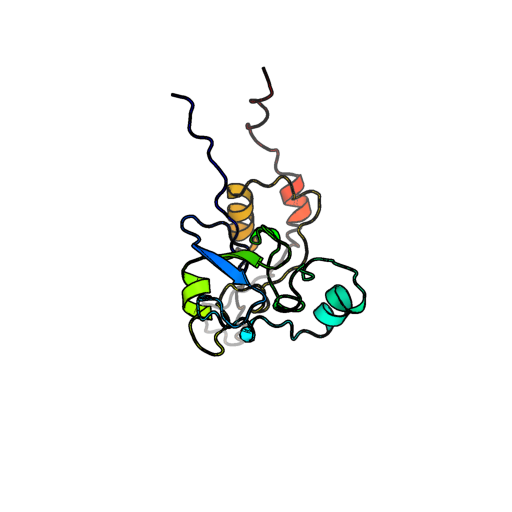HR A N 1
ATOM 651 C CA . THR A 1 88 ? 10.492 -2.666 -12.039 1.00 87.19 88 THR A CA 1
ATOM 652 C C . THR A 1 88 ? 10.906 -1.655 -10.988 1.00 87.19 88 THR A C 1
ATOM 654 O O . THR A 1 88 ? 11.624 -1.991 -10.044 1.00 87.19 88 THR A O 1
ATOM 657 N N . THR A 1 89 ? 10.459 -0.418 -11.157 1.00 89.19 89 THR A N 1
ATOM 658 C CA . THR A 1 89 ? 10.717 0.669 -10.220 1.00 89.19 89 THR A CA 1
ATOM 659 C C . THR A 1 89 ? 9.537 0.768 -9.266 1.00 89.19 89 THR A C 1
ATOM 661 O O . THR A 1 89 ? 8.384 0.670 -9.673 1.00 89.19 89 THR A O 1
ATOM 664 N N . MET A 1 90 ? 9.792 0.927 -7.973 1.00 90.56 90 MET A N 1
ATOM 665 C CA . MET A 1 90 ? 8.743 1.139 -6.981 1.00 90.56 90 MET A CA 1
ATOM 666 C C . MET A 1 90 ? 9.015 2.383 -6.152 1.00 90.56 90 MET A C 1
ATOM 668 O O . MET A 1 90 ? 10.148 2.667 -5.775 1.00 90.56 90 MET A O 1
ATOM 672 N N . ASN A 1 91 ? 7.950 3.097 -5.826 1.00 92.12 91 ASN A N 1
ATOM 673 C CA . ASN A 1 91 ? 7.982 4.239 -4.934 1.00 92.12 91 ASN A CA 1
ATOM 674 C C . ASN A 1 91 ? 7.862 3.752 -3.492 1.00 92.12 91 ASN A C 1
ATOM 676 O O . ASN A 1 91 ? 6.901 3.072 -3.135 1.00 92.12 91 ASN A O 1
ATOM 680 N N . VAL A 1 92 ? 8.819 4.105 -2.638 1.00 91.62 92 VAL A N 1
ATOM 681 C CA . VAL A 1 92 ? 8.833 3.710 -1.225 1.00 91.62 92 VAL A CA 1
ATOM 682 C C . VAL A 1 92 ? 9.051 4.946 -0.360 1.00 91.62 92 VAL A C 1
ATOM 684 O O . VAL A 1 92 ? 9.986 5.714 -0.576 1.00 91.62 92 VAL A O 1
ATOM 687 N N . CYS A 1 93 ? 8.196 5.160 0.641 1.00 92.06 93 CYS A N 1
ATOM 688 C CA . CYS A 1 93 ? 8.401 6.251 1.593 1.00 92.06 93 CYS A CA 1
ATOM 689 C C . CYS A 1 93 ? 9.595 5.965 2.522 1.00 92.06 93 CYS A C 1
ATOM 691 O O . CYS A 1 93 ? 9.945 4.807 2.768 1.00 92.06 93 CYS A O 1
ATOM 693 N N . ALA A 1 94 ? 10.195 7.018 3.082 1.00 89.88 94 ALA A N 1
ATOM 694 C CA . ALA A 1 94 ? 11.384 6.906 3.932 1.00 89.88 94 ALA A CA 1
ATOM 695 C C . ALA A 1 94 ? 11.192 5.959 5.135 1.00 89.88 94 ALA A C 1
ATOM 697 O O . ALA A 1 94 ? 12.099 5.192 5.468 1.00 89.88 94 ALA A O 1
ATOM 698 N N . ASP A 1 95 ? 10.005 5.951 5.747 1.00 90.19 95 ASP A N 1
ATOM 699 C CA . ASP A 1 95 ? 9.690 5.074 6.881 1.00 90.19 95 ASP A CA 1
ATOM 700 C C . ASP A 1 95 ? 9.687 3.594 6.481 1.00 90.19 95 ASP A C 1
ATOM 702 O O . ASP A 1 95 ? 10.276 2.752 7.165 1.00 90.19 95 ASP A O 1
ATOM 706 N N . CYS A 1 96 ? 9.052 3.273 5.348 1.00 91.00 96 CYS A N 1
ATOM 707 C CA . CYS A 1 96 ? 9.026 1.909 4.828 1.00 91.00 96 CYS A CA 1
ATOM 708 C C . CYS A 1 96 ? 10.423 1.469 4.397 1.00 91.00 96 CYS A C 1
ATOM 710 O O . CYS A 1 96 ? 10.831 0.358 4.721 1.00 91.00 96 CYS A O 1
ATOM 712 N N . LEU A 1 97 ? 11.184 2.349 3.745 1.00 89.56 97 LEU A N 1
ATOM 713 C CA . LEU A 1 97 ? 12.551 2.057 3.325 1.00 89.56 97 LEU A CA 1
ATOM 714 C C . LEU A 1 97 ? 13.464 1.773 4.528 1.00 89.56 97 LEU A C 1
ATOM 716 O O . LEU A 1 97 ? 14.210 0.794 4.526 1.00 89.56 97 LEU A O 1
ATOM 720 N N . THR A 1 98 ? 13.367 2.581 5.586 1.00 89.00 98 THR A N 1
ATOM 721 C CA . THR A 1 98 ? 14.145 2.407 6.825 1.00 89.00 98 THR A CA 1
ATOM 722 C C . THR A 1 98 ? 13.808 1.094 7.532 1.00 89.00 98 THR A C 1
ATOM 724 O O . THR A 1 98 ? 14.697 0.438 8.076 1.00 89.00 98 THR A O 1
ATOM 727 N N . ALA A 1 99 ? 12.535 0.694 7.532 1.00 89.62 99 ALA A N 1
ATOM 728 C CA . ALA A 1 99 ? 12.106 -0.581 8.098 1.00 89.62 99 ALA A CA 1
ATOM 729 C C . ALA A 1 99 ? 12.567 -1.773 7.244 1.00 89.62 99 ALA A C 1
ATOM 731 O O . ALA A 1 99 ? 13.139 -2.708 7.791 1.00 89.62 99 ALA A O 1
ATOM 732 N N . LEU A 1 100 ? 12.426 -1.708 5.917 1.00 88.50 100 LEU A N 1
ATOM 733 C CA . LEU A 1 100 ? 12.835 -2.784 5.003 1.00 88.50 100 LEU A CA 1
ATOM 734 C C . LEU A 1 100 ? 14.353 -2.961 4.881 1.00 88.50 100 LEU A C 1
ATOM 736 O O . 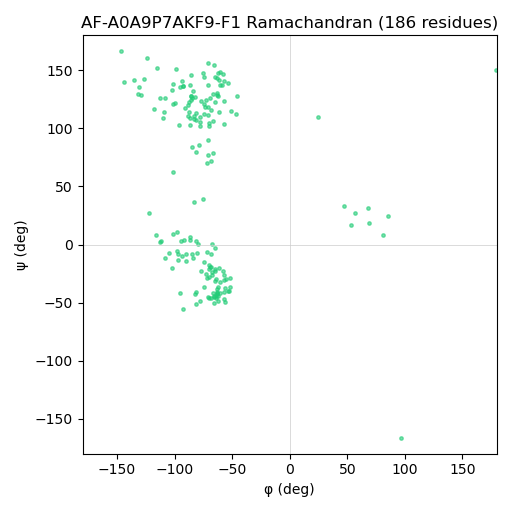LEU A 1 100 ? 14.822 -4.004 4.427 1.00 88.50 100 LEU A O 1
ATOM 740 N N . SER A 1 101 ? 15.116 -1.945 5.283 1.00 87.19 101 SER A N 1
ATOM 741 C CA . SER A 1 101 ? 16.575 -2.025 5.392 1.00 87.19 101 SER A CA 1
ATOM 742 C C . SER A 1 101 ? 17.020 -2.847 6.610 1.00 87.19 101 SER A C 1
ATOM 744 O O . SER A 1 101 ? 18.187 -3.224 6.708 1.00 87.19 101 SER A O 1
ATOM 746 N N . LYS A 1 102 ? 16.113 -3.107 7.563 1.00 85.69 102 LYS A N 1
ATOM 747 C CA . LYS A 1 102 ? 16.359 -3.962 8.727 1.00 85.69 102 LYS A CA 1
ATOM 748 C C . LYS A 1 102 ? 15.909 -5.382 8.417 1.00 85.69 102 LYS A C 1
ATOM 750 O O . LYS A 1 102 ? 14.857 -5.606 7.825 1.00 85.69 102 LYS A O 1
ATOM 755 N N . GLU A 1 103 ? 16.692 -6.348 8.872 1.00 80.06 103 GLU A N 1
ATOM 756 C CA . GLU A 1 103 ? 16.368 -7.755 8.682 1.00 80.06 103 GLU A CA 1
ATOM 757 C C . GLU A 1 103 ? 15.065 -8.129 9.403 1.00 80.06 103 GLU A C 1
ATOM 759 O O . GLU A 1 103 ? 14.872 -7.814 10.578 1.00 80.06 103 GLU A O 1
ATOM 764 N N . ASN A 1 104 ? 14.170 -8.798 8.669 1.00 78.00 104 ASN A N 1
ATOM 765 C CA . ASN A 1 104 ? 12.913 -9.360 9.165 1.00 78.00 104 ASN A CA 1
ATOM 766 C C . ASN A 1 104 ? 11.960 -8.354 9.853 1.00 78.00 104 ASN A C 1
ATOM 768 O O . ASN A 1 104 ? 11.164 -8.729 10.715 1.00 78.00 104 ASN A O 1
ATOM 772 N N . SER A 1 105 ? 12.033 -7.068 9.493 1.00 87.12 105 SER A N 1
ATOM 773 C CA . SER A 1 105 ? 11.153 -6.029 10.034 1.00 87.12 105 SER A CA 1
ATOM 774 C C . SER A 1 105 ? 10.044 -5.684 9.043 1.00 87.12 105 SER A C 1
ATOM 776 O O . SER A 1 105 ? 10.302 -5.229 7.932 1.00 87.12 105 SER A O 1
ATOM 778 N N . VAL A 1 106 ? 8.791 -5.865 9.465 1.00 88.12 106 VAL A N 1
ATOM 779 C CA . VAL A 1 106 ? 7.626 -5.377 8.717 1.00 88.12 106 VAL A CA 1
ATOM 780 C C . VAL A 1 106 ? 7.388 -3.909 9.094 1.00 88.12 106 VAL A C 1
ATOM 782 O O . VAL A 1 106 ? 7.260 -3.610 10.286 1.00 88.12 106 VAL A O 1
ATOM 785 N N . PRO A 1 107 ? 7.319 -2.974 8.127 1.00 91.06 107 PRO A N 1
ATOM 786 C CA . PRO A 1 107 ? 6.966 -1.590 8.418 1.00 91.06 107 PRO A CA 1
ATOM 787 C C . PRO A 1 107 ? 5.598 -1.501 9.104 1.00 91.06 107 PRO A C 1
ATOM 789 O O . PRO A 1 107 ? 4.657 -2.187 8.714 1.00 91.06 107 PRO A O 1
ATOM 792 N N . CYS A 1 108 ? 5.468 -0.609 10.092 1.00 89.06 108 CYS A N 1
ATOM 793 C CA . CYS A 1 108 ? 4.246 -0.468 10.895 1.00 89.06 108 CYS A CA 1
ATOM 794 C C . CYS A 1 108 ? 2.987 -0.279 10.030 1.00 89.06 108 CYS A C 1
ATOM 796 O O . CYS A 1 108 ? 1.950 -0.883 10.296 1.00 89.06 108 CYS A O 1
ATOM 798 N N . PHE A 1 109 ? 3.113 0.513 8.961 1.00 89.12 109 PHE A N 1
ATOM 799 C CA . PHE A 1 109 ? 2.025 0.832 8.039 1.00 89.12 109 PHE A CA 1
ATOM 800 C C . PHE A 1 109 ? 2.019 -0.017 6.763 1.00 89.12 109 PHE A C 1
ATOM 802 O O . PHE A 1 109 ? 1.298 0.315 5.827 1.00 89.12 109 PHE A O 1
ATOM 809 N N . ALA A 1 110 ? 2.819 -1.083 6.685 1.00 90.56 110 ALA A N 1
ATOM 810 C CA . ALA A 1 110 ? 2.819 -1.944 5.510 1.00 90.56 110 ALA A CA 1
ATOM 811 C C . ALA A 1 110 ? 1.470 -2.653 5.350 1.00 90.56 110 ALA A C 1
ATOM 813 O O . ALA A 1 110 ? 0.885 -3.109 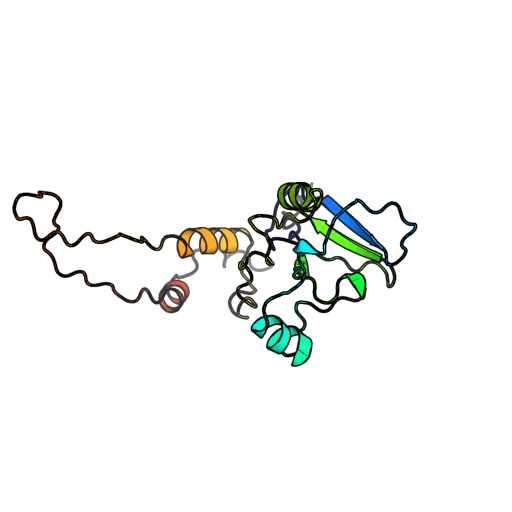6.334 1.00 90.56 110 ALA A O 1
ATOM 814 N N . LEU A 1 111 ? 1.027 -2.839 4.106 1.00 87.88 111 LEU A N 1
ATOM 815 C CA . LEU A 1 111 ? -0.161 -3.638 3.796 1.00 87.88 111 LEU A CA 1
ATOM 816 C C . LEU A 1 111 ? -0.070 -5.044 4.410 1.00 87.88 111 LEU A C 1
ATOM 818 O O . LEU A 1 111 ? -1.039 -5.522 5.005 1.00 87.88 111 LEU A O 1
ATOM 822 N N . ALA A 1 112 ? 1.132 -5.636 4.357 1.00 87.81 112 ALA A N 1
ATOM 823 C CA . ALA A 1 112 ? 1.469 -6.930 4.951 1.00 87.81 112 ALA A CA 1
ATOM 824 C C . ALA A 1 112 ? 1.224 -7.009 6.470 1.00 87.81 112 ALA A C 1
ATOM 826 O O . ALA A 1 112 ? 1.013 -8.098 6.998 1.00 87.81 112 ALA A O 1
ATOM 827 N N . ASN A 1 113 ? 1.197 -5.877 7.182 1.00 87.81 113 ASN A N 1
ATOM 828 C CA . ASN A 1 113 ? 0.975 -5.819 8.629 1.00 87.81 113 ASN A CA 1
ATOM 829 C C . ASN A 1 113 ? -0.524 -5.852 9.008 1.00 87.81 113 ASN A C 1
ATOM 831 O O . ASN A 1 113 ? -0.972 -5.143 9.908 1.00 87.81 113 ASN A O 1
ATOM 835 N N . GLY A 1 114 ? -1.336 -6.621 8.274 1.00 82.19 114 GLY A N 1
ATOM 836 C CA . GLY A 1 114 ? -2.787 -6.716 8.493 1.00 82.19 114 GLY A CA 1
ATOM 837 C C . GLY A 1 114 ? -3.571 -5.440 8.150 1.00 82.19 114 GLY A C 1
ATOM 838 O O . GLY A 1 114 ? -4.707 -5.270 8.607 1.00 82.19 114 GLY A O 1
ATOM 839 N N . LEU A 1 115 ? -2.970 -4.542 7.363 1.00 85.19 115 LEU A N 1
ATOM 840 C CA . LEU A 1 115 ? -3.569 -3.270 6.950 1.00 85.19 115 LEU A CA 1
ATOM 841 C C . LEU A 1 115 ? -4.218 -3.328 5.566 1.00 85.19 115 LEU A C 1
ATOM 843 O O . LEU A 1 115 ? -4.940 -2.405 5.202 1.00 85.19 115 LEU A O 1
ATOM 847 N N . TYR A 1 116 ? -4.041 -4.420 4.822 1.00 85.25 116 TYR A N 1
ATOM 848 C CA . TYR A 1 116 ? -4.799 -4.649 3.598 1.00 85.25 116 TYR A CA 1
ATOM 849 C C . TYR A 1 116 ? -6.298 -4.827 3.898 1.00 85.25 116 TYR A C 1
ATOM 851 O O . TYR A 1 116 ? -6.698 -5.702 4.672 1.00 85.25 116 TYR A O 1
ATOM 859 N N . ARG A 1 117 ? -7.138 -3.982 3.286 1.00 79.94 117 ARG A N 1
ATOM 860 C CA . ARG A 1 117 ? -8.606 -3.983 3.457 1.00 79.94 117 ARG A CA 1
ATOM 861 C C . ARG A 1 117 ? -9.381 -4.386 2.201 1.00 79.94 117 ARG A C 1
ATOM 863 O O . ARG A 1 117 ? -10.606 -4.423 2.248 1.00 79.94 117 ARG A O 1
ATOM 870 N N . GLY A 1 118 ? -8.686 -4.737 1.122 1.00 80.44 118 GLY A N 1
ATOM 871 C CA . GLY A 1 118 ? -9.295 -4.991 -0.181 1.00 80.44 118 GLY A CA 1
ATOM 872 C C . GLY A 1 118 ? -9.223 -3.776 -1.100 1.00 80.44 118 GLY A C 1
ATOM 873 O O . GLY A 1 118 ? -8.467 -2.839 -0.852 1.00 80.44 118 GLY A O 1
ATOM 874 N N . GLU A 1 119 ? -9.994 -3.832 -2.179 1.00 77.06 119 GLU A N 1
ATOM 875 C CA . GLU A 1 119 ? -10.052 -2.783 -3.195 1.00 77.06 119 GLU A CA 1
ATOM 876 C C . GLU A 1 119 ? -11.053 -1.694 -2.796 1.00 77.06 119 GLU A C 1
ATOM 878 O O . GLU A 1 119 ? -12.080 -1.960 -2.160 1.00 77.06 119 GLU A O 1
ATOM 883 N N . VAL A 1 120 ? -10.737 -0.455 -3.172 1.00 77.06 120 VAL A N 1
ATOM 884 C CA . VAL A 1 120 ? -11.648 0.675 -3.000 1.00 77.06 120 VAL A CA 1
ATOM 885 C C . VAL A 1 120 ? -12.862 0.450 -3.913 1.00 77.06 120 VAL A C 1
ATOM 887 O O . VAL A 1 120 ? -12.683 0.153 -5.092 1.00 77.06 120 VAL A O 1
ATOM 890 N N . PRO A 1 121 ? -14.101 0.554 -3.403 1.00 80.75 121 PRO A N 1
ATOM 891 C CA . PRO A 1 121 ? -15.289 0.438 -4.241 1.00 80.75 121 PRO A CA 1
ATOM 892 C C . PRO A 1 121 ? -15.315 1.478 -5.369 1.00 80.75 121 PRO A C 1
ATOM 894 O O . PRO A 1 121 ? -14.923 2.622 -5.155 1.00 80.75 121 PRO A O 1
ATOM 897 N N . THR A 1 122 ? -15.872 1.121 -6.530 1.00 80.12 122 THR A N 1
ATOM 898 C CA . THR A 1 122 ? -15.842 1.950 -7.757 1.00 80.12 122 THR A CA 1
ATOM 899 C C . THR A 1 122 ? -16.399 3.365 -7.592 1.00 80.12 122 THR A C 1
ATOM 901 O O . THR A 1 122 ? -15.968 4.305 -8.247 1.00 80.12 122 THR A O 1
ATOM 904 N N . TYR A 1 123 ? -17.353 3.549 -6.684 1.00 79.88 123 TYR A N 1
ATOM 905 C CA . TYR A 1 123 ? -17.962 4.847 -6.385 1.00 79.88 123 TYR A CA 1
ATOM 906 C C . TYR A 1 123 ? -17.110 5.746 -5.469 1.00 79.88 123 TYR A C 1
ATOM 908 O O . TYR A 1 123 ? -17.555 6.835 -5.117 1.00 79.88 123 TYR A O 1
ATOM 916 N N . PHE A 1 124 ? -15.929 5.285 -5.054 1.00 76.38 124 PHE A N 1
ATOM 917 C CA . PHE A 1 124 ? -14.917 6.044 -4.315 1.00 76.38 124 PHE A CA 1
ATOM 918 C C . PHE A 1 124 ? -13.609 6.203 -5.110 1.00 76.38 124 PHE A C 1
ATOM 920 O O . PHE A 1 124 ? -12.616 6.677 -4.565 1.00 76.38 124 PHE A O 1
ATOM 927 N N . GLU A 1 125 ? -13.586 5.818 -6.389 1.00 77.19 125 GLU A N 1
ATOM 928 C CA . GLU A 1 125 ? -12.407 5.988 -7.249 1.00 77.19 125 GLU A CA 1
ATOM 929 C C . GLU A 1 125 ? -12.128 7.463 -7.593 1.00 77.19 125 GLU A C 1
ATOM 931 O O . GLU A 1 125 ? -10.995 7.800 -7.926 1.00 77.19 125 GLU A O 1
ATOM 936 N N . ASP A 1 126 ? -13.127 8.351 -7.487 1.00 82.12 126 ASP A N 1
ATOM 937 C CA . ASP A 1 126 ? -13.010 9.790 -7.776 1.00 82.12 126 ASP A CA 1
ATOM 938 C C . ASP A 1 126 ? -12.522 10.632 -6.584 1.00 82.12 126 ASP A C 1
ATOM 940 O O . ASP A 1 126 ? -12.498 11.860 -6.674 1.00 82.12 126 ASP A O 1
ATOM 944 N N . LEU A 1 127 ? -12.133 9.996 -5.473 1.00 80.00 127 LEU A N 1
ATOM 945 C CA . LEU A 1 127 ? -11.648 10.704 -4.291 1.00 80.00 127 LEU A CA 1
ATOM 946 C C . LEU A 1 127 ? -10.284 11.347 -4.554 1.00 80.00 127 LEU A C 1
ATOM 948 O O . LEU A 1 127 ? -9.302 10.688 -4.901 1.00 80.00 127 LEU A O 1
ATOM 952 N N . THR A 1 128 ? -10.200 12.648 -4.299 1.00 82.44 128 THR A N 1
ATOM 953 C CA . THR A 1 128 ? -8.924 13.361 -4.221 1.00 82.44 128 THR A CA 1
ATOM 954 C C . THR A 1 128 ? -8.106 12.858 -3.029 1.00 82.44 128 THR A C 1
ATOM 956 O O . THR A 1 128 ? -8.656 12.416 -2.016 1.00 82.44 128 THR A O 1
ATOM 959 N N . TRP A 1 129 ? -6.775 12.989 -3.084 1.00 76.69 129 TRP A N 1
ATOM 960 C CA . TRP A 1 129 ? -5.907 12.571 -1.971 1.00 76.69 129 TRP A CA 1
ATOM 961 C C . TRP A 1 129 ? -6.267 13.264 -0.640 1.00 76.69 129 TRP A C 1
ATOM 963 O O . TRP A 1 129 ? -6.091 12.689 0.436 1.00 76.69 129 TRP A O 1
ATOM 973 N N . VAL A 1 130 ? -6.790 14.497 -0.700 1.00 80.19 130 VAL A N 1
ATOM 974 C CA . VAL A 1 130 ? -7.270 15.244 0.473 1.00 80.19 130 VAL A CA 1
ATOM 975 C C . VAL A 1 130 ? -8.522 14.587 1.051 1.00 80.19 130 VAL A C 1
ATOM 977 O O . VAL A 1 130 ? -8.601 14.387 2.264 1.00 80.19 130 VAL A O 1
ATOM 980 N N . GLU A 1 131 ? -9.486 14.223 0.205 1.00 81.19 131 GLU A N 1
ATOM 981 C CA . GLU A 1 131 ? -10.703 13.526 0.629 1.00 81.19 131 GLU A CA 1
ATOM 982 C C . GLU A 1 131 ? -10.381 12.151 1.213 1.00 81.19 131 GLU A C 1
ATOM 984 O O . GLU A 1 131 ? -10.908 11.808 2.269 1.00 81.19 131 GLU A O 1
ATOM 989 N N . GLU A 1 132 ? -9.450 11.406 0.614 1.00 77.62 132 GLU A N 1
ATOM 990 C CA . GLU A 1 132 ? -8.976 10.124 1.141 1.00 77.62 132 GLU A CA 1
ATOM 991 C C . GLU A 1 132 ? -8.413 10.274 2.568 1.00 77.62 132 GLU A C 1
ATOM 993 O O . GLU A 1 132 ? -8.790 9.532 3.481 1.00 77.62 132 GLU A O 1
ATOM 998 N N . LYS A 1 133 ? -7.568 11.289 2.806 1.00 78.75 133 LYS A N 1
ATOM 999 C CA . LYS A 1 133 ? -7.018 11.587 4.141 1.00 78.75 133 LYS A CA 1
ATOM 1000 C C . LYS A 1 133 ? -8.106 11.975 5.139 1.00 78.75 133 LYS A C 1
ATOM 1002 O O . LYS A 1 133 ? -8.073 11.517 6.281 1.00 78.75 133 LYS A O 1
ATOM 1007 N N . ILE A 1 134 ? -9.073 12.791 4.725 1.00 79.56 134 ILE A N 1
ATOM 1008 C CA . ILE A 1 134 ? -10.219 13.177 5.557 1.00 79.56 134 ILE A CA 1
ATOM 1009 C C . ILE A 1 134 ? -11.040 11.931 5.917 1.00 79.56 134 ILE A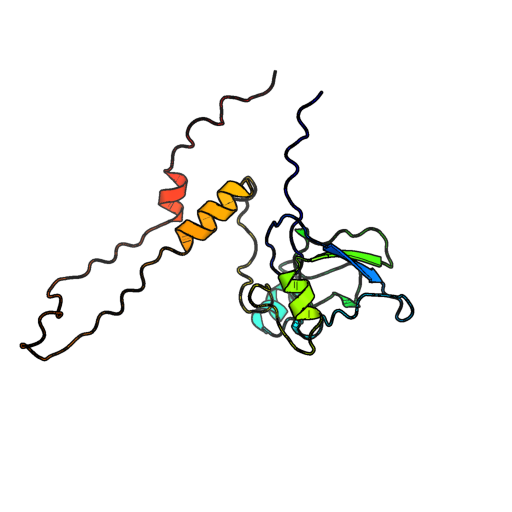 C 1
ATOM 1011 O O . ILE A 1 134 ? -11.298 11.691 7.097 1.00 79.56 134 ILE A O 1
ATOM 1015 N N . CYS A 1 135 ? -11.381 11.087 4.943 1.00 74.94 135 CYS A N 1
ATOM 1016 C CA . CYS A 1 135 ? -12.085 9.827 5.171 1.00 74.94 135 CYS A CA 1
ATOM 1017 C C . CYS A 1 135 ? -11.327 8.912 6.141 1.00 74.94 135 CYS A C 1
ATOM 1019 O O . CYS A 1 135 ? -11.947 8.333 7.034 1.00 74.94 135 CYS A O 1
ATOM 1021 N N . ALA A 1 136 ? -9.999 8.814 6.038 1.00 72.62 136 ALA A N 1
ATOM 1022 C CA . ALA A 1 136 ? -9.182 8.041 6.974 1.00 72.62 136 ALA A CA 1
ATOM 1023 C C . ALA A 1 136 ? -9.250 8.598 8.411 1.00 72.62 136 ALA A C 1
ATOM 1025 O O . ALA A 1 136 ? -9.414 7.840 9.367 1.00 72.62 136 ALA A O 1
ATOM 1026 N N . ILE A 1 137 ? -9.196 9.922 8.582 1.00 74.25 137 ILE A N 1
ATOM 1027 C CA . ILE A 1 137 ? -9.285 10.562 9.905 1.00 74.25 137 ILE A CA 1
ATOM 1028 C C . ILE A 1 137 ? -10.670 10.330 10.526 1.00 74.25 137 ILE A C 1
ATOM 1030 O O . ILE A 1 137 ? -10.765 9.856 11.659 1.00 74.25 137 ILE A O 1
ATOM 1034 N N . TYR A 1 138 ? -11.742 10.607 9.781 1.00 68.19 138 TYR A N 1
ATOM 1035 C CA . TYR A 1 138 ? -13.115 10.524 10.294 1.00 68.19 138 TYR A CA 1
ATOM 1036 C C . TYR A 1 138 ? -13.660 9.089 10.394 1.00 68.19 138 TYR A C 1
ATOM 1038 O O . TYR A 1 138 ? -14.550 8.828 11.203 1.00 68.19 138 TYR A O 1
ATOM 1046 N N . SER A 1 139 ? -13.130 8.127 9.634 1.00 63.03 139 SER A N 1
ATOM 1047 C CA . SER A 1 139 ? -13.473 6.706 9.823 1.00 63.03 139 SER A CA 1
ATOM 1048 C C . SER A 1 139 ? -12.870 6.126 11.105 1.00 63.03 139 SER A C 1
ATOM 1050 O O . SER A 1 139 ? -13.469 5.246 11.719 1.00 63.03 139 SER A O 1
ATOM 1052 N N . THR A 1 140 ? -11.726 6.653 11.554 1.00 55.69 140 THR A N 1
ATOM 1053 C CA . THR A 1 140 ? -11.032 6.177 12.762 1.00 55.69 140 THR A CA 1
ATOM 1054 C C . THR A 1 140 ? -11.585 6.802 14.051 1.00 55.69 140 THR A C 1
ATOM 1056 O O . THR A 1 140 ? -11.310 6.308 15.143 1.00 55.69 140 THR A O 1
ATOM 1059 N N . THR A 1 141 ? -12.430 7.837 13.971 1.00 52.56 141 THR A N 1
ATOM 1060 C CA . THR A 1 141 ? -13.102 8.452 15.136 1.00 52.56 141 THR A CA 1
ATOM 1061 C C . THR A 1 141 ? -14.272 7.623 15.691 1.00 52.56 141 THR A C 1
ATOM 1063 O O . THR A 1 141 ? -15.291 8.164 16.116 1.00 52.56 141 THR A O 1
ATOM 1066 N N . ALA A 1 142 ? -14.141 6.295 15.728 1.00 53.31 142 ALA A N 1
ATOM 1067 C CA . ALA A 1 142 ? -14.996 5.451 16.552 1.00 53.31 142 ALA A CA 1
ATOM 1068 C C . ALA A 1 142 ? -14.502 5.530 18.006 1.00 53.31 142 ALA A C 1
ATOM 1070 O O . ALA A 1 142 ? -13.428 5.033 18.348 1.00 53.31 142 ALA A O 1
ATOM 1071 N N . HIS A 1 143 ? -15.270 6.176 18.882 1.00 54.28 143 HIS A N 1
ATOM 1072 C CA . HIS A 1 143 ? -14.941 6.236 20.304 1.00 54.28 143 HIS A CA 1
ATOM 1073 C C . HIS A 1 143 ? -15.132 4.857 20.954 1.00 54.28 143 HIS A C 1
ATOM 1075 O O . HIS A 1 143 ? -16.249 4.457 21.277 1.00 54.28 143 HIS A O 1
ATOM 1081 N N . VAL A 1 144 ? -14.035 4.127 21.183 1.00 51.59 144 VAL A N 1
ATOM 1082 C CA . VAL A 1 144 ? -14.047 2.912 22.011 1.00 51.59 144 VAL A CA 1
ATOM 1083 C C . VAL A 1 144 ? -14.044 3.329 23.482 1.00 51.59 144 VAL A C 1
ATOM 1085 O O . VAL A 1 144 ? -13.000 3.445 24.122 1.00 51.59 144 VAL A O 1
ATOM 1088 N N . THR A 1 145 ? -15.223 3.594 24.040 1.00 54.94 145 THR A N 1
ATOM 1089 C CA . THR A 1 145 ? -15.370 3.817 25.482 1.00 54.94 145 THR A CA 1
ATOM 1090 C C . THR A 1 145 ? -15.476 2.467 26.183 1.00 54.94 145 THR A C 1
ATOM 1092 O O . THR A 1 145 ? -16.471 1.757 26.048 1.00 54.94 145 THR A O 1
ATOM 1095 N N . ARG A 1 146 ? -14.449 2.092 26.956 1.00 47.66 146 ARG A N 1
ATOM 1096 C CA . ARG A 1 146 ? -14.521 0.922 27.839 1.00 47.66 146 ARG A CA 1
ATOM 1097 C C . ARG A 1 146 ? -15.480 1.234 28.986 1.00 47.66 146 ARG A C 1
ATOM 1099 O O . ARG A 1 146 ? -15.138 1.987 29.895 1.00 47.66 146 ARG A O 1
ATOM 1106 N N . LEU A 1 147 ? -16.678 0.664 28.929 1.00 60.00 147 LEU A N 1
ATOM 1107 C CA . LEU A 1 147 ? -17.648 0.749 30.014 1.00 60.00 147 LEU A CA 1
ATOM 1108 C C . LEU A 1 147 ? -17.188 -0.178 31.146 1.00 60.00 147 LEU A C 1
ATOM 1110 O O . LEU A 1 147 ? -17.148 -1.396 30.987 1.00 60.00 147 LEU A O 1
ATOM 1114 N N . PHE A 1 148 ? -16.801 0.398 32.282 1.00 55.50 148 PHE A N 1
ATOM 1115 C CA . PHE A 1 148 ? -16.549 -0.367 33.498 1.00 55.50 148 PHE A CA 1
ATOM 1116 C C . PHE A 1 148 ? -17.876 -0.527 34.244 1.00 55.50 148 PHE A C 1
ATOM 1118 O O . PHE A 1 148 ? -18.393 0.441 34.797 1.00 55.50 148 PHE A O 1
ATOM 1125 N N . GLN A 1 149 ? -18.438 -1.739 34.261 1.00 51.38 149 GLN A N 1
ATOM 1126 C CA . GLN A 1 149 ? -19.483 -2.082 35.225 1.00 51.38 149 GLN A CA 1
ATOM 1127 C C . GLN A 1 149 ? -18.809 -2.369 36.567 1.00 51.38 149 GLN A C 1
ATOM 1129 O O . GLN A 1 149 ? -18.167 -3.401 36.741 1.00 51.38 149 GLN A O 1
ATOM 1134 N N . SER A 1 150 ? -18.927 -1.425 37.495 1.00 58.34 150 SER A N 1
ATOM 1135 C CA . SER A 1 150 ? -18.606 -1.636 38.903 1.00 58.34 150 SER A CA 1
ATOM 1136 C C . SER A 1 150 ? -19.909 -1.815 39.670 1.00 58.34 150 SER A C 1
ATOM 1138 O O . SER A 1 150 ? -20.853 -1.053 39.477 1.00 58.34 150 SER A O 1
ATOM 1140 N N . SER A 1 151 ? -19.969 -2.834 40.520 1.00 60.91 151 SER A N 1
ATOM 1141 C CA . SER A 1 151 ? -21.095 -3.101 41.421 1.00 60.91 151 SER A CA 1
ATOM 1142 C C . SER A 1 151 ? -20.983 -2.350 42.756 1.00 60.91 151 SER A C 1
ATOM 1144 O O . SER A 1 151 ? -21.809 -2.562 43.639 1.00 60.91 151 SER A O 1
ATOM 1146 N N . ASP A 1 152 ? -19.962 -1.502 42.921 1.00 64.38 152 ASP A N 1
ATOM 1147 C CA . ASP A 1 152 ? -19.722 -0.725 44.138 1.00 64.38 152 ASP A CA 1
ATOM 1148 C C . ASP A 1 152 ? -20.487 0.618 44.110 1.00 64.38 152 ASP A C 1
ATOM 1150 O O . ASP A 1 152 ? -20.163 1.488 43.291 1.00 64.38 152 ASP A O 1
ATOM 1154 N N . PRO A 1 153 ? -21.475 0.826 45.004 1.00 60.44 153 PRO A N 1
ATOM 1155 C CA . PRO A 1 153 ? -22.278 2.048 45.059 1.00 60.44 153 PRO A CA 1
ATOM 1156 C C . PRO A 1 153 ? -21.501 3.300 45.504 1.00 60.44 153 PRO A C 1
ATOM 1158 O O . PRO A 1 153 ? -22.047 4.400 45.430 1.00 60.44 153 PRO A O 1
ATOM 1161 N N . LEU A 1 154 ? -20.248 3.177 45.959 1.00 67.06 154 LEU A N 1
ATOM 1162 C CA . LEU A 1 154 ? -19.413 4.313 46.376 1.00 67.06 154 LEU A CA 1
ATOM 1163 C C . LEU A 1 154 ? -18.563 4.907 45.236 1.00 67.06 154 LEU A C 1
ATOM 1165 O O . LEU A 1 154 ? -17.952 5.966 45.408 1.00 67.06 154 LEU A O 1
ATOM 1169 N N . GLN A 1 155 ? -18.522 4.279 44.053 1.00 60.50 155 GLN A N 1
ATOM 1170 C CA . GLN A 1 155 ? -17.806 4.825 42.897 1.00 60.50 155 GLN A CA 1
ATOM 1171 C C . GLN A 1 155 ? -18.630 5.885 42.146 1.00 60.50 155 GLN A C 1
ATOM 1173 O O . GLN A 1 155 ? -19.502 5.582 41.340 1.00 60.50 155 GLN A O 1
ATOM 1178 N N . LEU A 1 156 ? -18.238 7.154 42.284 1.00 53.31 156 LEU A N 1
ATOM 1179 C CA . LEU A 1 156 ? -18.828 8.306 41.575 1.00 53.31 156 LEU A CA 1
ATOM 1180 C C . LEU A 1 156 ? -18.637 8.310 40.037 1.00 53.31 156 LEU A C 1
ATOM 1182 O O . LEU A 1 156 ? -19.130 9.211 39.365 1.00 53.31 156 LEU A O 1
ATOM 1186 N N . LYS A 1 157 ? -17.911 7.337 39.465 1.00 53.06 157 LYS A N 1
ATOM 1187 C CA . LYS A 1 157 ? -17.699 7.182 38.007 1.00 53.06 157 LYS A CA 1
ATOM 1188 C C . LYS A 1 157 ? -18.578 6.096 37.377 1.00 53.06 157 LYS A C 1
ATOM 1190 O O . LYS A 1 157 ? -18.370 5.744 36.216 1.00 53.06 157 LYS A O 1
ATOM 1195 N N . VAL A 1 158 ? -19.541 5.555 38.122 1.00 53.50 158 VAL A N 1
ATOM 1196 C CA . VAL A 1 158 ? -20.546 4.643 37.574 1.00 53.50 158 VAL A CA 1
ATOM 1197 C C . VAL A 1 158 ? -21.585 5.485 36.838 1.00 53.50 158 VAL A C 1
ATOM 1199 O O . VAL A 1 158 ? -22.429 6.143 37.439 1.00 53.50 158 VAL A O 1
ATOM 1202 N N . PHE A 1 159 ? -21.493 5.510 35.510 1.00 51.19 159 PHE A N 1
ATOM 1203 C CA . PHE A 1 159 ? -22.548 6.084 34.684 1.00 51.19 159 PHE A CA 1
ATOM 1204 C C . PHE A 1 159 ? -23.768 5.161 34.736 1.00 51.19 159 PHE A C 1
ATOM 1206 O O . PHE A 1 159 ? -23.743 4.051 34.207 1.00 51.19 159 PHE A O 1
ATOM 1213 N N . HIS A 1 160 ? -24.843 5.628 35.364 1.00 49.56 160 HIS A N 1
ATOM 1214 C CA . HIS A 1 160 ? -26.156 5.005 35.263 1.00 49.56 160 HIS A CA 1
ATOM 1215 C C . HIS A 1 160 ? -26.888 5.594 34.053 1.00 49.56 160 HIS A C 1
ATOM 1217 O O . HIS A 1 160 ? -27.250 6.769 34.050 1.00 49.56 160 HIS A O 1
ATOM 1223 N N . GLY A 1 161 ? -27.088 4.790 33.010 1.00 51.62 161 GLY A N 1
ATOM 1224 C CA . GLY A 1 161 ? -27.853 5.186 31.830 1.00 51.62 161 GLY A CA 1
ATOM 1225 C C . GLY A 1 161 ? -27.904 4.086 30.774 1.00 51.62 161 GLY A C 1
ATOM 1226 O O . GLY A 1 161 ? -26.980 3.284 30.653 1.00 51.62 161 GLY A O 1
ATOM 1227 N N . ASN A 1 162 ? -28.988 4.052 29.999 1.00 53.56 162 ASN A N 1
ATOM 1228 C CA . ASN A 1 162 ? -29.083 3.193 28.823 1.00 53.56 162 ASN A CA 1
ATOM 1229 C C . ASN A 1 162 ? -28.197 3.786 27.720 1.00 53.56 162 ASN A C 1
ATOM 1231 O O . ASN A 1 162 ? -28.436 4.906 27.270 1.00 53.56 162 ASN A O 1
ATOM 1235 N N . VAL A 1 163 ? -27.176 3.050 27.283 1.00 51.56 163 VAL A N 1
ATOM 1236 C CA . VAL A 1 163 ? -26.378 3.431 26.112 1.00 51.56 163 VAL A CA 1
ATOM 1237 C C . VAL A 1 163 ? -27.114 2.950 24.865 1.00 51.56 163 VAL A C 1
ATOM 1239 O O . VAL A 1 163 ? -27.151 1.755 24.585 1.00 51.56 163 VAL A O 1
ATOM 1242 N N . CYS A 1 164 ? -27.696 3.880 24.108 1.00 45.59 164 CYS A N 1
ATOM 1243 C CA . CYS A 1 164 ? -28.112 3.616 22.733 1.00 45.59 164 CYS A CA 1
ATOM 1244 C C . CYS A 1 164 ? -26.919 3.867 21.809 1.00 45.59 164 CYS A C 1
ATOM 1246 O O . CYS A 1 164 ? -26.583 5.012 21.512 1.00 45.59 164 CYS A O 1
ATOM 1248 N N . ALA A 1 165 ? -26.275 2.794 21.354 1.00 52.47 165 ALA A N 1
ATOM 1249 C CA . ALA A 1 165 ? -25.404 2.854 20.191 1.00 52.47 165 ALA A CA 1
ATOM 1250 C C . ALA A 1 165 ? -26.294 2.774 18.945 1.00 52.47 165 ALA A C 1
ATOM 1252 O O . ALA A 1 165 ? -26.958 1.765 18.715 1.00 52.47 165 ALA A O 1
ATOM 1253 N N . HIS A 1 166 ? -26.359 3.855 18.172 1.00 48.03 166 HIS A N 1
ATOM 1254 C CA . HIS A 1 166 ? -27.006 3.825 16.866 1.00 48.03 166 HIS A CA 1
ATOM 1255 C C . HIS A 1 166 ? -25.990 3.374 15.822 1.00 48.03 166 HIS A C 1
ATOM 1257 O O . HIS A 1 166 ? -24.854 3.849 15.835 1.00 48.03 166 HIS A O 1
ATOM 1263 N N . ASP A 1 167 ? -26.407 2.494 14.909 1.00 45.25 167 ASP A N 1
ATOM 1264 C CA . ASP A 1 167 ? -25.621 2.163 13.724 1.00 45.25 167 ASP A CA 1
ATOM 1265 C C . ASP A 1 167 ? -25.356 3.453 12.949 1.00 45.25 167 ASP A C 1
ATOM 1267 O O . ASP A 1 167 ? -26.229 4.010 12.273 1.00 45.25 167 ASP A O 1
ATOM 1271 N N . MET A 1 168 ? -24.132 3.957 13.065 1.00 51.84 168 MET A N 1
ATOM 1272 C CA . MET A 1 168 ? -23.644 4.993 12.181 1.00 51.84 168 MET A CA 1
ATOM 1273 C C . MET A 1 168 ? -23.444 4.310 10.834 1.00 51.84 168 MET A C 1
ATOM 1275 O O . MET A 1 168 ? -22.390 3.754 10.541 1.00 51.84 168 MET A O 1
ATOM 1279 N N . ASN A 1 169 ? -24.490 4.306 10.011 1.00 54.91 169 ASN A N 1
ATOM 1280 C CA . ASN A 1 169 ? -24.396 3.880 8.626 1.00 54.91 169 ASN A CA 1
ATOM 1281 C C . ASN A 1 169 ? -23.612 4.957 7.864 1.00 54.91 169 ASN A C 1
ATOM 1283 O O . ASN A 1 169 ? -24.191 5.808 7.181 1.00 54.91 169 ASN A O 1
ATOM 1287 N N . VAL A 1 170 ? -22.287 4.940 8.054 1.00 57.53 170 VAL A N 1
ATOM 1288 C CA . VAL A 1 170 ? -21.318 5.899 7.507 1.00 57.53 170 VAL A CA 1
ATOM 1289 C C . VAL A 1 170 ? -21.512 6.031 5.998 1.00 57.53 170 VAL A C 1
ATOM 1291 O O . VAL A 1 170 ? -21.471 7.138 5.476 1.00 57.53 170 VAL A O 1
ATOM 1294 N N . VAL A 1 171 ? -21.848 4.931 5.316 1.00 54.62 171 VAL A N 1
ATOM 1295 C CA . VAL A 1 171 ? -22.132 4.895 3.874 1.00 54.62 171 VAL A CA 1
ATOM 1296 C C . VAL A 1 171 ? -23.394 5.699 3.516 1.00 54.62 171 VAL A C 1
ATOM 1298 O O . VAL A 1 171 ? -23.384 6.500 2.578 1.00 54.62 171 VAL A O 1
ATOM 1301 N N . SER A 1 172 ? -24.482 5.566 4.284 1.00 55.00 172 SER A N 1
ATOM 1302 C CA . SER A 1 172 ? -25.711 6.356 4.075 1.00 55.00 172 SER A CA 1
ATOM 1303 C C . SER A 1 172 ? -25.556 7.838 4.437 1.00 55.00 172 SER A C 1
ATOM 1305 O O . SER A 1 172 ? -26.260 8.689 3.898 1.00 55.00 172 SER A O 1
ATOM 1307 N N . THR A 1 173 ? -24.653 8.157 5.365 1.00 53.12 173 THR A N 1
ATOM 1308 C CA . THR A 1 173 ? -24.384 9.535 5.792 1.00 53.12 173 THR A CA 1
ATOM 1309 C C . THR A 1 173 ? -23.449 10.235 4.810 1.00 53.12 173 THR A C 1
ATOM 1311 O O . THR A 1 173 ? -23.710 11.377 4.439 1.00 53.12 173 THR A O 1
ATOM 1314 N N . ALA A 1 174 ? -22.419 9.541 4.315 1.00 56.16 174 ALA A N 1
ATOM 1315 C CA . ALA A 1 174 ? -21.514 10.044 3.284 1.00 56.16 174 ALA A CA 1
ATOM 1316 C C . ALA A 1 174 ? -22.263 10.364 1.980 1.00 56.16 174 ALA A C 1
ATOM 1318 O O . ALA A 1 174 ? -22.065 11.426 1.402 1.00 56.16 174 ALA A O 1
ATOM 1319 N N . SER A 1 175 ? -23.210 9.510 1.575 1.00 55.88 175 SER A N 1
ATOM 1320 C CA . SER A 1 175 ? -24.062 9.753 0.396 1.00 55.88 175 SER A CA 1
ATOM 1321 C C . SER A 1 175 ? -25.060 10.910 0.561 1.00 55.88 175 SER A C 1
ATOM 1323 O O . SER A 1 175 ? -25.543 11.447 -0.434 1.00 55.88 175 SER A O 1
ATOM 1325 N N . LYS A 1 176 ? -25.367 11.327 1.799 1.00 55.19 176 LYS A N 1
ATOM 1326 C CA . LYS A 1 176 ? -26.239 12.480 2.101 1.00 55.19 176 LYS A CA 1
ATOM 1327 C C . LYS A 1 176 ? -25.487 13.801 2.224 1.00 55.19 176 LYS A C 1
ATOM 1329 O O . LYS A 1 176 ? -26.130 14.854 2.216 1.00 55.19 176 LYS A O 1
ATOM 1334 N N . TYR A 1 177 ? -24.160 13.777 2.335 1.00 44.75 177 TYR A N 1
ATOM 1335 C CA . TYR A 1 177 ? -23.372 14.999 2.296 1.00 44.75 177 TYR A CA 1
ATOM 1336 C C . TYR A 1 177 ? -23.477 15.597 0.889 1.00 44.75 177 TYR A C 1
ATOM 1338 O O . TYR A 1 177 ? -22.912 15.091 -0.079 1.00 44.75 177 TYR A O 1
ATOM 1346 N N . ARG A 1 178 ? -24.246 16.684 0.756 1.00 43.12 178 ARG A N 1
ATOM 1347 C CA . ARG A 1 178 ? -24.233 17.500 -0.459 1.00 43.12 178 ARG A CA 1
ATOM 1348 C C . ARG A 1 178 ? -22.821 18.052 -0.618 1.00 43.12 178 ARG A C 1
ATOM 1350 O O . ARG A 1 178 ? -22.397 18.868 0.198 1.00 43.12 178 ARG A O 1
ATOM 1357 N N . ARG A 1 179 ? -22.121 17.620 -1.671 1.00 48.38 179 ARG A N 1
ATOM 1358 C CA . ARG A 1 179 ? -20.888 18.253 -2.158 1.00 48.38 179 ARG A CA 1
ATOM 1359 C C . ARG A 1 179 ? -21.129 19.770 -2.217 1.00 48.38 179 ARG A C 1
ATOM 1361 O O . ARG A 1 179 ? -21.959 20.216 -3.010 1.00 48.38 179 ARG A O 1
ATOM 1368 N N . SER A 1 180 ? -20.466 20.565 -1.373 1.00 44.19 180 SER A N 1
ATOM 1369 C CA . SER A 1 180 ? -20.483 22.021 -1.520 1.00 44.19 180 SER A CA 1
ATOM 1370 C C . SER A 1 180 ? -19.309 22.461 -2.399 1.00 44.19 180 SER A C 1
ATOM 1372 O O . SER A 1 180 ? -18.142 22.270 -2.087 1.00 44.19 180 SER A O 1
ATOM 1374 N N . MET A 1 181 ? -19.677 23.064 -3.531 1.00 36.16 181 MET A N 1
ATOM 1375 C CA . MET A 1 181 ? -18.949 24.125 -4.234 1.00 36.16 181 MET A CA 1
ATOM 1376 C C . MET A 1 181 ? -17.595 23.835 -4.916 1.00 36.16 181 MET A C 1
ATOM 1378 O O . MET A 1 181 ? -16.816 24.763 -5.080 1.00 36.16 181 MET A O 1
ATOM 1382 N N . SER A 1 182 ? -17.340 22.625 -5.430 1.00 40.97 182 SER A N 1
ATOM 1383 C CA . SER A 1 182 ? -16.324 22.432 -6.500 1.00 40.97 182 SER A CA 1
ATOM 1384 C C . SER A 1 182 ? -16.934 22.195 -7.896 1.00 40.97 182 SER A C 1
ATOM 1386 O O . SER A 1 182 ? -16.264 22.274 -8.918 1.00 40.97 182 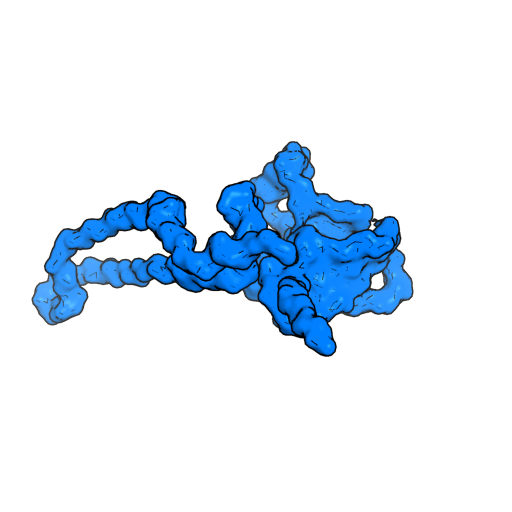SER A O 1
ATOM 1388 N N . SER A 1 183 ? -18.261 22.032 -7.982 1.00 40.88 183 SER A N 1
ATOM 1389 C CA . SER A 1 183 ? -18.996 21.854 -9.251 1.00 40.88 183 SER A CA 1
ATOM 1390 C C . SER A 1 183 ? -19.009 23.090 -10.179 1.00 40.88 183 SER A C 1
ATOM 1392 O O . SER A 1 183 ? -19.641 23.037 -11.235 1.00 40.88 183 SER A O 1
ATOM 1394 N N . TYR A 1 184 ? -18.367 24.203 -9.806 1.00 38.75 184 TYR A N 1
ATOM 1395 C CA . TYR A 1 184 ? -18.357 25.437 -10.605 1.00 38.75 184 TYR A CA 1
ATOM 1396 C C . TYR A 1 184 ? -17.164 25.582 -11.555 1.00 38.75 184 TYR A C 1
ATOM 1398 O O . TYR A 1 184 ? -17.212 26.451 -12.418 1.00 38.75 184 TYR A O 1
ATOM 1406 N N . TYR A 1 185 ? -16.138 24.733 -11.471 1.00 39.75 185 TYR A N 1
ATOM 1407 C CA . TYR A 1 185 ? -15.034 24.752 -12.436 1.00 39.75 185 TYR A CA 1
ATOM 1408 C C . TYR A 1 185 ? -15.199 23.628 -13.460 1.00 39.75 185 TYR A C 1
ATOM 1410 O O . TYR A 1 185 ? -14.395 22.708 -13.553 1.00 39.75 185 TYR A O 1
ATOM 1418 N N . ASN A 1 186 ? -16.293 23.704 -14.221 1.00 40.88 186 ASN A N 1
ATOM 1419 C CA . ASN A 1 186 ? -16.387 23.022 -15.505 1.00 40.88 186 ASN A CA 1
ATOM 1420 C C . ASN A 1 186 ? -15.770 23.920 -16.578 1.00 40.88 186 ASN A C 1
ATOM 1422 O O . ASN A 1 186 ? -16.148 25.082 -16.691 1.00 40.88 186 ASN A O 1
ATOM 1426 N N . TYR A 1 187 ? -14.845 23.334 -17.336 1.00 42.41 187 TYR A N 1
ATOM 1427 C CA . TYR A 1 187 ? -14.654 23.513 -18.775 1.00 42.41 187 TYR A CA 1
ATOM 1428 C C . TYR A 1 187 ? -15.160 24.829 -19.386 1.00 42.41 187 TYR A C 1
ATOM 1430 O O . TYR A 1 187 ? -16.357 25.034 -19.596 1.00 42.41 187 TYR A O 1
ATOM 1438 N N . SER A 1 188 ? -14.213 25.675 -19.780 1.00 37.22 188 SER A N 1
ATOM 1439 C CA . SER A 1 188 ? -14.346 26.630 -20.884 1.00 37.22 188 SER A CA 1
ATOM 1440 C C . SER A 1 188 ? -13.022 26.688 -21.626 1.00 37.22 188 SER A C 1
ATOM 1442 O O . SER A 1 188 ? -11.988 26.783 -20.930 1.00 37.22 188 SER A O 1
#

InterPro domains:
  IPR046700 Domain of unknown function DUF6570 [PF20209] (104-171)

Solvent-accessible surface area (backbone atoms only — not comparable to full-atom values): 11910 Å² total; per-residue (Å²): 131,79,80,79,72,85,70,78,55,58,28,13,16,45,48,65,44,68,40,85,78,52,43,82,43,63,48,58,79,57,91,82,60,94,52,77,76,62,55,61,74,53,30,44,70,77,53,66,66,55,43,45,42,36,63,70,63,56,75,36,70,67,46,66,56,92,47,72,91,49,46,53,29,45,44,36,60,82,11,48,46,78,82,48,89,59,35,37,36,31,28,34,34,64,69,48,48,62,26,23,56,38,87,83,36,65,31,87,64,19,32,56,63,76,61,65,84,77,79,81,55,81,94,58,68,83,58,49,75,66,52,50,52,50,51,55,56,63,67,64,68,66,82,85,75,85,82,72,89,70,93,57,92,84,51,90,80,62,81,87,73,90,82,81,83,72,87,77,54,58,69,66,52,59,74,64,57,74,84,80,84,69,87,77,78,66,90,130

pLDDT: mean 71.71, std 16.04, range [35.84, 92.44]

Organism: NCBI:txid116603